Protein AF-A0A1K1YF75-F1 (afdb_monomer_lite)

Organism: Streptomyces atratus (NCBI:txid1893)

Foldseek 3Di:
DPPPPPPPVVVVPDPPPDDPDPVVVVVVLVVLLVDLPRDLVSLLVQQVPDPDRPQVSLLDPSRDVVNLLSLLLPPDLVSNVSSLVSLNDDPVSLVSSLVNDPDVVSSVVSVVSVVVSVVVCVVDVPPDPLLAEDDQPDPVRDQQDDPVSLVVVLVPDDADDPPDDAYHYNNLLVCVPPPVSLVSLCPRPGPNSNPDRDPVRNPPDPPPDPPPDDDDDDDDDDDDDDDDDDDDDDDDDDDDDDDDDDDDDDDDDDDDDDDDDDDDDDDDDDDDDDDPPDPPPPDPPPPDDDDDDDDDDDDDDDDDDDDDDDDDDDDDDDDD

Secondary structure (DSSP, 8-state):
-------HHHHHTS-TT----HHHHHHHHHHHHH-TT--HHHHHHTTTSSSS---GGGG-TT--HHHHHHHHH-S-HHHHHHHHHTT---HHHHHHHHHH---HHHHHHHHHHHHHHHHHHHS-TT-S---SBPPPSSSS-PPP-SHHHHHHHHHHSPP--TTSPP-B-HHHHHTTT-HHHHHHHHH-S-HHHHSPPPGGGTTT-TT-S------------------PPP--------------------------------PPPPPP--------------------PPP---PPP-------------PPPPPPPPP-

Radius of gyration: 35.24 Å; chains: 1; bounding box: 82×120×77 Å

Structure (mmCIF, N/CA/C/O backbone):
data_AF-A0A1K1YF75-F1
#
_entry.id   AF-A0A1K1YF75-F1
#
loop_
_atom_site.group_PDB
_atom_site.id
_atom_site.type_symbol
_atom_site.label_atom_id
_atom_site.label_alt_id
_atom_site.label_comp_id
_atom_site.label_asym_id
_atom_site.label_entity_id
_atom_site.label_seq_id
_atom_site.pdbx_PDB_ins_code
_atom_site.Cartn_x
_atom_site.Cartn_y
_atom_site.Cartn_z
_atom_site.occupancy
_atom_site.B_iso_or_equiv
_atom_site.auth_seq_id
_atom_site.auth_comp_id
_atom_site.auth_asym_id
_atom_site.auth_atom_id
_atom_site.pdbx_PDB_model_num
ATOM 1 N N . MET A 1 1 ? -7.574 -30.659 -8.882 1.00 39.50 1 MET A N 1
ATOM 2 C CA . MET A 1 1 ? -7.048 -30.464 -7.519 1.00 39.50 1 MET A CA 1
ATOM 3 C C . MET A 1 1 ? -8.246 -30.189 -6.646 1.00 39.50 1 MET A C 1
ATOM 5 O O . MET A 1 1 ? -8.833 -29.127 -6.768 1.00 39.50 1 MET A O 1
ATOM 9 N N . THR A 1 2 ? -8.694 -31.198 -5.911 1.00 52.34 2 THR A N 1
ATOM 10 C CA . THR A 1 2 ? -9.727 -31.050 -4.887 1.00 52.34 2 THR A CA 1
ATOM 11 C C . THR A 1 2 ? -9.121 -30.252 -3.743 1.00 52.34 2 THR A C 1
ATOM 13 O O . THR A 1 2 ? -7.995 -30.559 -3.345 1.00 52.34 2 THR A O 1
ATOM 16 N N . GLU A 1 3 ? -9.829 -29.219 -3.279 1.00 48.19 3 GLU A N 1
ATOM 17 C CA . GLU A 1 3 ? -9.563 -28.565 -1.998 1.00 48.19 3 GLU A CA 1
ATOM 18 C C . GLU A 1 3 ? -9.180 -29.643 -0.989 1.00 48.19 3 GLU A C 1
ATOM 20 O O . GLU A 1 3 ? -9.920 -30.605 -0.779 1.00 48.19 3 GLU A O 1
ATOM 25 N N . THR A 1 4 ? -7.973 -29.539 -0.437 1.00 57.03 4 THR A N 1
ATOM 26 C CA . THR A 1 4 ? -7.641 -30.231 0.799 1.00 57.03 4 THR A CA 1
ATOM 27 C C . THR A 1 4 ? -8.706 -29.819 1.790 1.00 57.03 4 THR A C 1
ATOM 29 O O . THR A 1 4 ? -8.714 -28.669 2.227 1.00 57.03 4 THR A O 1
ATOM 32 N N . ASP A 1 5 ? -9.610 -30.753 2.064 1.00 56.66 5 ASP A N 1
ATOM 33 C CA . ASP A 1 5 ? -10.503 -30.790 3.208 1.00 56.66 5 ASP A CA 1
ATOM 34 C C . ASP A 1 5 ? -9.591 -30.698 4.433 1.00 56.66 5 ASP A C 1
ATOM 36 O O . ASP A 1 5 ? -9.070 -31.690 4.945 1.00 56.66 5 ASP A O 1
ATOM 40 N N . ALA A 1 6 ? -9.187 -29.466 4.743 1.00 60.00 6 ALA A N 1
ATOM 41 C CA . ALA A 1 6 ? -8.322 -29.148 5.851 1.00 60.00 6 ALA A CA 1
ATOM 42 C C . ALA A 1 6 ? -9.166 -29.475 7.067 1.00 60.00 6 ALA A C 1
ATOM 44 O O . ALA A 1 6 ? -10.019 -28.679 7.449 1.00 60.00 6 ALA A O 1
ATOM 45 N N . ASP A 1 7 ? -8.965 -30.697 7.5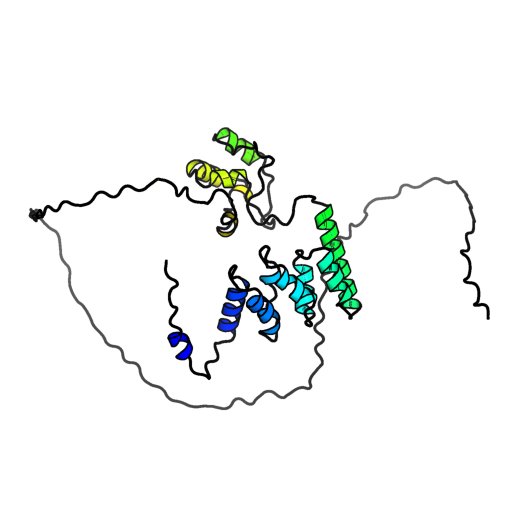54 1.00 69.06 7 ASP A N 1
ATOM 46 C CA . ASP A 1 7 ? -9.740 -31.380 8.573 1.00 69.06 7 ASP A CA 1
ATOM 47 C C . ASP A 1 7 ? -10.272 -30.380 9.602 1.00 69.06 7 ASP A C 1
ATOM 49 O O . ASP A 1 7 ? -9.543 -29.907 10.478 1.00 69.06 7 ASP A O 1
ATOM 53 N N . LEU A 1 8 ? -11.548 -30.004 9.461 1.00 69.12 8 LEU A N 1
ATOM 54 C CA . LEU A 1 8 ? -12.210 -29.081 10.383 1.00 69.12 8 LEU A CA 1
ATOM 55 C C . LEU A 1 8 ? -12.139 -29.627 11.823 1.00 69.12 8 LEU A C 1
ATOM 57 O O . LEU A 1 8 ? -12.167 -28.852 12.782 1.00 69.12 8 LEU A O 1
ATOM 61 N N . GLY A 1 9 ? -11.953 -30.946 11.977 1.00 76.00 9 GLY A N 1
ATOM 62 C CA . GLY A 1 9 ? -11.699 -31.616 13.248 1.00 76.00 9 GLY A CA 1
ATOM 63 C C . GLY A 1 9 ? -10.375 -31.225 13.911 1.00 76.00 9 GLY A C 1
ATOM 64 O O . GLY A 1 9 ? -10.310 -31.179 15.139 1.00 76.00 9 GLY A O 1
ATOM 65 N N . ALA A 1 10 ? -9.343 -30.855 13.147 1.00 75.31 10 ALA A N 1
ATOM 66 C CA . ALA A 1 10 ? -8.061 -30.420 13.706 1.00 75.31 10 ALA A CA 1
ATOM 67 C C . ALA A 1 10 ? -8.184 -29.094 14.475 1.00 75.31 10 ALA A C 1
ATOM 69 O O . ALA A 1 10 ? -7.510 -28.899 15.486 1.00 75.31 10 ALA A O 1
ATOM 70 N N . TRP A 1 11 ? -9.080 -28.202 14.040 1.00 74.81 11 TRP A N 1
ATOM 71 C CA . TRP A 1 11 ? -9.385 -26.965 14.764 1.00 74.81 11 TRP A CA 1
ATOM 72 C C . TRP A 1 11 ? -10.277 -27.213 15.980 1.00 74.81 11 TRP A C 1
ATOM 74 O O . TRP A 1 11 ? -10.074 -26.582 17.014 1.00 74.81 11 TRP A O 1
ATOM 84 N N . ALA A 1 12 ? -11.212 -28.163 15.885 1.00 82.00 12 ALA A N 1
ATOM 85 C CA . ALA A 1 12 ? -12.052 -28.574 17.011 1.00 82.00 12 ALA A CA 1
ATOM 86 C C . ALA A 1 12 ? -11.260 -29.279 18.131 1.00 82.00 12 ALA A C 1
ATOM 88 O O . ALA A 1 12 ? -11.709 -29.306 19.273 1.00 82.00 12 ALA A O 1
ATOM 89 N N . ALA A 1 13 ? -10.081 -29.830 17.822 1.00 84.88 13 ALA A N 1
ATOM 90 C CA . ALA A 1 13 ? -9.189 -30.454 18.798 1.00 84.88 13 ALA A CA 1
ATOM 91 C C . ALA A 1 13 ? -8.382 -29.446 19.638 1.00 84.88 13 ALA A C 1
ATOM 93 O O . ALA A 1 13 ? -7.714 -29.848 20.595 1.00 84.88 13 ALA A O 1
ATOM 94 N N . LEU A 1 14 ? -8.406 -28.151 19.295 1.00 82.75 14 LEU A N 1
ATOM 95 C CA . LEU A 1 14 ? -7.753 -27.137 20.114 1.00 82.75 14 LEU A CA 1
ATOM 96 C C . LEU A 1 14 ? -8.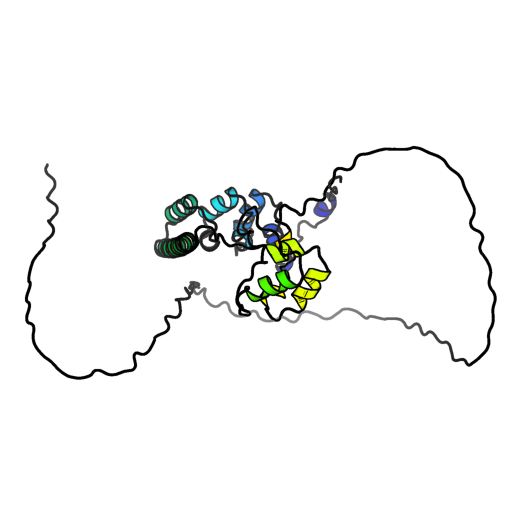541 -26.934 21.419 1.00 82.75 14 LEU A C 1
ATOM 98 O O . LEU A 1 14 ? -9.751 -26.718 21.366 1.00 82.75 14 LEU A O 1
ATOM 102 N N . PRO A 1 15 ? -7.871 -26.961 22.586 1.00 87.69 15 PRO A N 1
ATOM 103 C CA . PRO A 1 15 ? -8.508 -26.637 23.857 1.00 87.69 15 PRO A CA 1
ATOM 104 C C . PRO A 1 15 ? -9.170 -25.252 23.813 1.00 87.69 15 PRO A C 1
ATOM 106 O O . PRO A 1 15 ? -8.592 -24.312 23.264 1.00 87.69 15 PRO A O 1
ATOM 109 N N . GLU A 1 16 ? -10.349 -25.090 24.421 1.00 86.56 16 GLU A N 1
ATOM 110 C CA . GLU A 1 16 ? -11.052 -23.792 24.473 1.00 86.56 16 GLU A CA 1
ATOM 111 C C . GLU A 1 16 ? -10.218 -22.688 25.156 1.00 86.56 16 GLU A C 1
ATOM 113 O O . GLU A 1 16 ? -10.373 -21.495 24.875 1.00 86.56 16 GLU A O 1
ATOM 118 N N . ASP A 1 17 ? -9.297 -23.081 26.035 1.00 90.25 17 ASP A N 1
ATOM 119 C CA . ASP A 1 17 ? -8.365 -22.211 26.747 1.00 90.25 17 ASP A CA 1
ATOM 120 C C . ASP A 1 17 ? -7.032 -22.006 26.010 1.00 90.25 17 ASP A C 1
ATOM 122 O O . ASP A 1 17 ? -6.157 -21.294 26.513 1.00 90.25 17 ASP A O 1
ATOM 126 N N . PHE A 1 18 ? -6.868 -22.560 24.803 1.00 86.88 18 PHE A N 1
ATOM 127 C CA . PHE A 1 18 ? -5.654 -22.375 24.023 1.00 86.88 18 PHE A CA 1
ATOM 128 C C . PHE A 1 18 ? -5.439 -20.887 23.710 1.00 86.88 18 PHE A C 1
ATOM 130 O O . PHE A 1 18 ? -6.180 -20.235 22.965 1.00 86.88 18 PHE A O 1
ATOM 137 N N . ARG A 1 19 ? -4.379 -20.330 24.298 1.00 88.88 19 ARG A N 1
ATOM 138 C CA . ARG A 1 19 ? -3.897 -18.975 24.034 1.00 88.88 19 ARG A CA 1
ATOM 139 C C . ARG A 1 19 ? -2.560 -19.084 23.311 1.00 88.88 19 ARG A C 1
ATOM 141 O O . ARG A 1 19 ? -1.545 -19.316 23.969 1.00 88.88 19 ARG A O 1
ATOM 148 N N . PRO A 1 20 ? -2.528 -18.938 21.973 1.00 88.62 20 PRO A N 1
ATOM 149 C CA . PRO A 1 20 ? -1.261 -18.919 21.262 1.00 88.62 20 PRO A CA 1
ATOM 150 C C . PRO A 1 20 ? -0.380 -17.802 21.822 1.00 88.62 20 PRO A C 1
ATOM 152 O O . PRO A 1 20 ? -0.867 -16.728 22.188 1.00 88.62 20 PRO A O 1
ATOM 155 N N . ALA A 1 21 ? 0.929 -18.049 21.871 1.00 92.38 21 ALA A N 1
ATOM 156 C CA . ALA A 1 21 ? 1.889 -17.030 22.273 1.00 92.38 21 ALA A CA 1
ATOM 157 C C . ALA A 1 21 ? 1.685 -15.745 21.446 1.00 92.38 21 ALA A C 1
ATOM 159 O O . ALA A 1 21 ? 1.355 -15.804 20.254 1.00 92.38 21 ALA A O 1
ATOM 160 N N . GLU A 1 22 ? 1.891 -14.574 22.060 1.00 90.25 22 GLU A N 1
ATOM 161 C CA . GLU A 1 22 ? 1.666 -13.284 21.387 1.00 90.25 22 GLU A CA 1
ATOM 162 C C . GLU A 1 22 ? 2.463 -13.177 20.081 1.00 90.25 22 GLU A C 1
ATOM 164 O O . GLU A 1 22 ? 1.921 -12.744 19.067 1.00 90.25 22 GLU A O 1
ATOM 169 N N . CYS A 1 23 ? 3.706 -13.671 20.072 1.00 90.38 23 CYS A N 1
ATOM 170 C CA . CYS A 1 23 ? 4.563 -13.690 18.888 1.00 90.38 23 CYS A CA 1
ATOM 171 C C . CYS A 1 23 ? 3.993 -14.537 17.740 1.00 90.38 23 CYS A C 1
ATOM 173 O O . CYS A 1 23 ? 4.055 -14.115 16.586 1.00 90.38 23 CYS A O 1
ATOM 175 N N . LEU A 1 24 ? 3.415 -15.703 18.046 1.00 92.62 24 LEU A N 1
ATOM 176 C CA . LEU A 1 24 ? 2.799 -16.577 17.051 1.00 92.62 24 LEU A CA 1
ATOM 177 C C . LEU A 1 24 ? 1.541 -15.928 16.480 1.00 92.62 24 LEU A C 1
ATOM 179 O O . LEU A 1 24 ? 1.344 -15.926 15.269 1.00 92.62 24 LEU A O 1
ATOM 183 N N . THR A 1 25 ? 0.722 -15.327 17.342 1.00 90.75 25 THR A N 1
ATOM 184 C CA . THR A 1 25 ? -0.481 -14.620 16.897 1.00 90.75 25 THR A CA 1
ATOM 185 C C . THR A 1 25 ? -0.119 -13.433 16.003 1.00 90.75 25 THR A C 1
ATOM 187 O O . THR A 1 25 ? -0.733 -13.236 14.959 1.00 90.75 25 THR A O 1
ATOM 190 N N . ASP A 1 26 ? 0.907 -12.660 16.365 1.00 89.94 26 ASP A N 1
ATOM 191 C CA . ASP A 1 26 ? 1.369 -11.528 15.561 1.00 89.94 26 ASP A CA 1
ATOM 192 C C . ASP A 1 26 ? 1.937 -11.980 14.211 1.00 89.94 26 ASP A C 1
ATOM 194 O O . ASP A 1 26 ? 1.675 -11.342 13.190 1.00 89.94 26 ASP A O 1
ATOM 198 N N . ALA A 1 27 ? 2.690 -13.083 14.179 1.00 90.44 27 ALA A N 1
ATOM 199 C CA . ALA A 1 27 ? 3.175 -13.674 12.935 1.00 90.44 27 ALA A CA 1
ATOM 200 C C . ALA A 1 27 ? 2.014 -14.155 12.053 1.00 90.44 27 ALA A C 1
ATOM 202 O O . ALA A 1 27 ? 2.001 -13.878 10.854 1.00 90.44 27 ALA A O 1
ATOM 203 N N . TRP A 1 28 ? 1.016 -14.806 12.651 1.00 93.69 28 TRP A N 1
ATOM 204 C CA . TRP A 1 28 ? -0.160 -15.304 11.945 1.00 93.69 28 TRP A CA 1
ATOM 205 C C . TRP A 1 28 ? -1.001 -14.171 11.352 1.00 93.69 28 TRP A C 1
ATOM 207 O O . TRP A 1 28 ? -1.290 -14.182 10.158 1.00 93.69 28 TRP A O 1
ATOM 217 N N . LEU A 1 29 ? -1.313 -13.134 12.135 1.00 94.06 29 LEU A N 1
ATOM 218 C CA . LEU A 1 29 ? -2.073 -11.984 11.645 1.00 94.06 29 LEU A CA 1
ATOM 219 C C . LEU A 1 29 ? -1.302 -11.191 10.571 1.00 94.06 29 LEU A C 1
ATOM 221 O O . LEU A 1 29 ? -1.904 -10.681 9.626 1.00 94.06 29 LEU A O 1
ATOM 225 N N . ARG A 1 30 ? 0.035 -11.100 10.672 1.00 92.12 30 ARG A N 1
ATOM 226 C CA . ARG A 1 30 ? 0.871 -10.546 9.589 1.00 92.12 30 ARG A CA 1
ATOM 227 C C . ARG A 1 30 ? 0.797 -11.404 8.329 1.00 92.12 30 ARG A C 1
ATOM 229 O O . ARG A 1 30 ? 0.715 -10.844 7.240 1.00 92.12 30 ARG A O 1
ATOM 236 N N . GLY A 1 31 ? 0.808 -12.728 8.481 1.00 94.88 31 GLY A N 1
ATOM 237 C CA . GLY A 1 31 ? 0.608 -13.677 7.387 1.00 94.88 31 GLY A CA 1
ATOM 238 C C . GLY A 1 31 ? -0.742 -13.476 6.700 1.00 94.88 31 GLY A C 1
ATOM 239 O O . GLY A 1 31 ? -0.784 -13.348 5.480 1.00 94.88 31 GLY A O 1
ATOM 240 N N . LEU A 1 32 ? -1.823 -13.331 7.473 1.00 95.00 32 LEU A N 1
ATOM 241 C CA . LEU A 1 32 ? -3.150 -13.007 6.941 1.00 95.00 32 LEU A CA 1
ATOM 242 C C . LEU A 1 32 ? -3.167 -11.677 6.184 1.00 95.00 32 LEU A C 1
ATOM 244 O O . LEU A 1 32 ? -3.662 -11.622 5.064 1.00 95.00 32 LEU A O 1
ATOM 248 N N . GLY A 1 33 ? -2.579 -10.621 6.751 1.00 94.81 33 GLY A N 1
ATOM 249 C CA . GLY A 1 33 ? -2.473 -9.330 6.069 1.00 94.81 33 GLY A CA 1
ATOM 250 C C . GLY A 1 33 ? -1.632 -9.385 4.785 1.00 94.81 33 GLY A C 1
ATOM 251 O O . GLY A 1 33 ? -1.848 -8.587 3.874 1.00 94.81 33 GLY A O 1
ATOM 252 N N . ALA A 1 34 ? -0.685 -10.320 4.677 1.00 93.50 34 ALA A N 1
ATOM 253 C CA . ALA A 1 34 ? 0.128 -10.531 3.479 1.00 93.50 34 ALA A CA 1
ATOM 254 C C . ALA A 1 34 ? -0.533 -11.452 2.436 1.00 93.50 34 ALA A C 1
ATOM 256 O O . ALA A 1 34 ? -0.111 -11.445 1.280 1.00 93.50 34 ALA A O 1
ATOM 257 N N . ASN A 1 35 ? -1.559 -12.218 2.816 1.00 94.75 35 ASN A N 1
ATOM 258 C CA . ASN A 1 35 ? -2.247 -13.140 1.920 1.00 94.75 35 ASN A CA 1
ATOM 259 C C . ASN A 1 35 ? -3.070 -12.371 0.868 1.00 94.75 35 ASN A C 1
ATOM 261 O O . ASN A 1 35 ? -3.914 -11.534 1.206 1.00 94.75 35 ASN A O 1
ATOM 265 N N . ARG A 1 36 ? -2.811 -12.652 -0.415 1.00 94.81 36 ARG A N 1
ATOM 266 C CA . ARG A 1 36 ? -3.511 -12.032 -1.548 1.00 94.81 36 ARG A CA 1
ATOM 267 C C . ARG A 1 36 ? -4.942 -12.510 -1.714 1.00 94.81 36 ARG A C 1
ATOM 269 O O . ARG A 1 36 ? -5.793 -11.714 -2.092 1.00 94.81 36 ARG A O 1
ATOM 276 N N . ASP A 1 37 ? -5.194 -13.746 -1.314 1.00 93.88 37 ASP A N 1
ATOM 277 C CA . ASP A 1 37 ? -6.492 -14.402 -1.432 1.00 93.88 37 ASP A CA 1
ATOM 278 C C . ASP A 1 37 ? -7.352 -14.217 -0.170 1.00 93.88 37 ASP A C 1
ATOM 280 O O . ASP A 1 37 ? -8.415 -14.818 -0.037 1.00 93.88 37 ASP A O 1
ATOM 284 N N . ALA A 1 38 ? -6.898 -13.402 0.792 1.00 94.81 38 ALA A N 1
ATOM 285 C CA . ALA A 1 38 ? -7.671 -13.109 1.991 1.00 94.81 38 ALA A CA 1
ATOM 286 C C . ALA A 1 38 ? -8.956 -12.332 1.633 1.00 94.81 38 ALA A C 1
ATOM 288 O O . ALA A 1 38 ? -8.862 -11.279 0.992 1.00 94.81 38 ALA A O 1
ATOM 289 N N . PRO A 1 39 ? -10.139 -12.785 2.094 1.00 96.75 39 PRO A N 1
ATOM 290 C CA . PRO A 1 39 ? -11.383 -12.044 1.915 1.00 96.75 39 PRO A CA 1
ATOM 291 C C . PRO A 1 39 ? -11.303 -10.636 2.513 1.00 96.75 39 PRO A C 1
ATOM 293 O O . PRO A 1 39 ? -10.639 -10.409 3.533 1.00 96.75 39 PRO A O 1
ATOM 296 N N . ALA A 1 40 ? -12.009 -9.684 1.904 1.00 97.06 40 ALA A N 1
ATOM 297 C CA . ALA A 1 40 ? -11.977 -8.285 2.321 1.00 97.06 40 ALA A CA 1
ATOM 298 C C . ALA A 1 40 ? -12.438 -8.109 3.777 1.00 97.06 40 ALA A C 1
ATOM 300 O O . ALA A 1 40 ? -11.850 -7.328 4.519 1.00 97.06 40 ALA A O 1
ATOM 301 N N . GLU A 1 41 ? -13.433 -8.878 4.212 1.00 97.06 41 GLU A N 1
ATOM 302 C CA . GLU A 1 41 ? -14.007 -8.849 5.559 1.00 97.06 41 GLU A CA 1
ATOM 303 C C . GLU A 1 41 ? -12.980 -9.280 6.612 1.00 97.06 41 GLU A C 1
ATOM 305 O O . GLU A 1 41 ? -12.899 -8.689 7.694 1.00 97.06 41 GLU A O 1
ATOM 310 N N . VAL A 1 42 ? -12.144 -10.270 6.277 1.00 96.38 42 VAL A N 1
ATOM 311 C CA . VAL A 1 42 ? -11.036 -10.713 7.133 1.00 96.38 42 VAL A CA 1
ATOM 312 C C . VAL A 1 42 ? -10.010 -9.592 7.258 1.00 96.38 42 VAL A C 1
ATOM 314 O O . VAL A 1 42 ? -9.613 -9.257 8.371 1.00 96.38 42 VAL A O 1
ATOM 317 N N . LEU A 1 43 ? -9.625 -8.963 6.142 1.00 96.88 43 LEU A N 1
ATOM 318 C CA . LEU A 1 43 ? -8.677 -7.844 6.142 1.00 96.88 43 LEU A CA 1
ATOM 319 C C . LEU A 1 43 ? -9.209 -6.628 6.913 1.00 96.88 43 LEU A C 1
ATOM 321 O O . LEU A 1 43 ? -8.453 -6.002 7.650 1.00 96.88 43 LEU A O 1
ATOM 325 N N . ILE A 1 44 ? -10.501 -6.317 6.797 1.00 97.38 44 ILE A N 1
ATOM 326 C CA . ILE A 1 44 ? -11.149 -5.242 7.563 1.00 97.38 44 ILE A CA 1
ATOM 327 C C . ILE A 1 44 ? -11.123 -5.567 9.060 1.00 97.38 44 ILE A C 1
ATOM 329 O O . ILE A 1 44 ? -10.760 -4.714 9.867 1.00 97.38 44 ILE A O 1
ATOM 333 N N . SER A 1 45 ? -11.408 -6.816 9.434 1.00 95.94 45 SER A N 1
ATOM 334 C CA . SER A 1 45 ? -11.369 -7.260 10.835 1.00 95.94 45 SER A CA 1
ATOM 335 C C . SER A 1 45 ? -9.968 -7.147 11.460 1.00 95.94 45 SER A C 1
ATOM 337 O O . SER A 1 45 ? -9.838 -6.990 12.676 1.00 95.94 45 SER A O 1
ATOM 339 N N . LEU A 1 46 ? -8.896 -7.161 10.653 1.00 96.19 46 LEU A N 1
ATOM 340 C CA . LEU A 1 46 ? -7.526 -6.943 11.143 1.00 96.19 46 LEU A CA 1
ATOM 341 C C . LEU A 1 46 ? -7.285 -5.522 11.679 1.00 96.19 46 LEU A C 1
ATOM 343 O O . LEU A 1 46 ? -6.329 -5.327 12.439 1.00 96.19 46 LEU A O 1
ATOM 347 N N . PHE A 1 47 ? -8.126 -4.541 11.331 1.00 96.62 47 PHE A N 1
ATOM 348 C CA . PHE A 1 47 ? -8.043 -3.198 11.913 1.00 96.62 47 PHE A CA 1
ATOM 349 C C . PHE A 1 47 ? -8.354 -3.197 13.413 1.00 96.62 47 PHE A C 1
ATOM 351 O O . PHE A 1 47 ? -7.767 -2.399 14.145 1.00 96.62 47 PHE A O 1
ATOM 358 N N . ASP A 1 48 ? -9.183 -4.136 13.872 1.00 95.31 48 ASP A N 1
ATOM 359 C CA . ASP A 1 48 ? -9.662 -4.218 15.256 1.00 95.31 48 ASP A CA 1
ATOM 360 C C . ASP A 1 48 ? -9.070 -5.395 16.045 1.00 95.31 48 ASP A C 1
ATOM 362 O O . ASP A 1 48 ? -9.221 -5.474 17.264 1.00 95.31 48 ASP A O 1
ATOM 366 N N . ALA A 1 49 ? -8.345 -6.305 15.385 1.00 90.00 49 ALA A N 1
ATOM 367 C CA . ALA A 1 49 ? -7.877 -7.562 15.976 1.00 90.00 49 ALA A CA 1
ATOM 368 C C . ALA A 1 49 ? -6.958 -7.404 17.208 1.00 90.00 49 ALA A C 1
ATOM 370 O O . ALA A 1 49 ? -6.706 -8.381 17.919 1.00 90.00 49 ALA A O 1
ATOM 371 N N . ARG A 1 50 ? -6.412 -6.207 17.474 1.00 83.62 50 ARG A N 1
ATOM 372 C CA . ARG A 1 50 ? -5.429 -5.956 18.539 1.00 83.62 50 ARG A CA 1
ATOM 373 C C . ARG A 1 50 ? -5.513 -4.538 19.099 1.00 83.62 50 ARG A C 1
ATOM 375 O O . ARG A 1 50 ? -5.949 -3.604 18.441 1.00 83.62 50 ARG A O 1
ATOM 382 N N . LYS A 1 51 ? -4.897 -4.349 20.276 1.00 83.31 51 LYS A N 1
ATOM 383 C CA . LYS A 1 51 ? -4.581 -3.015 20.833 1.00 83.31 51 LYS A CA 1
ATOM 384 C C . LYS A 1 51 ? -3.714 -2.163 19.893 1.00 83.31 51 LYS A C 1
ATOM 386 O O . LYS A 1 51 ? -3.721 -0.941 19.993 1.00 83.31 51 LYS A O 1
ATOM 391 N N . LYS A 1 52 ? -2.930 -2.807 19.020 1.00 84.81 52 LYS A N 1
ATOM 392 C CA . LYS A 1 52 ? -2.135 -2.162 17.970 1.00 84.81 52 LYS A CA 1
ATOM 393 C C . LYS A 1 52 ? -2.620 -2.684 16.617 1.00 84.81 52 LYS A C 1
ATOM 395 O O . LYS A 1 52 ? -2.356 -3.850 16.327 1.00 84.81 52 LYS A O 1
ATOM 400 N N . PRO A 1 53 ? -3.319 -1.868 15.816 1.00 82.50 53 PRO A N 1
ATOM 401 C CA . PRO A 1 53 ? -3.879 -2.325 14.553 1.00 82.50 53 PRO A CA 1
ATOM 402 C C . PRO A 1 53 ? -2.756 -2.734 13.593 1.00 82.50 53 PRO A C 1
ATOM 404 O O . PRO A 1 53 ? -1.715 -2.072 13.513 1.00 82.50 53 PRO A O 1
ATOM 407 N N . LEU A 1 54 ? -2.952 -3.832 12.864 1.00 86.62 54 LEU A N 1
ATOM 408 C CA . LEU A 1 54 ? -1.998 -4.291 11.857 1.00 86.62 54 LEU A CA 1
ATOM 409 C C . LEU A 1 54 ? -2.273 -3.562 10.553 1.00 86.62 54 LEU A C 1
ATOM 411 O O . LEU A 1 54 ? -3.173 -3.898 9.808 1.00 86.62 54 LEU A O 1
ATOM 415 N N . VAL A 1 55 ? -1.485 -2.531 10.297 1.00 91.38 55 VAL A N 1
ATOM 416 C CA . VAL A 1 55 ? -1.758 -1.528 9.258 1.00 91.38 55 VAL A CA 1
ATOM 417 C C . VAL A 1 55 ? -0.752 -1.563 8.113 1.00 91.38 55 VAL A C 1
ATOM 419 O O . VAL A 1 55 ? -0.981 -0.967 7.068 1.00 91.38 55 VAL A O 1
ATOM 422 N N . CYS A 1 56 ? 0.348 -2.307 8.263 1.00 89.69 56 CYS A N 1
ATOM 423 C CA . CYS A 1 56 ? 1.394 -2.396 7.242 1.00 89.69 56 CYS A CA 1
ATOM 424 C C . CYS A 1 56 ? 0.901 -3.012 5.924 1.00 89.69 56 CYS A C 1
ATOM 426 O O . CYS A 1 56 ? 1.489 -2.750 4.877 1.00 89.69 56 CYS A O 1
ATOM 428 N N . PHE A 1 57 ? -0.169 -3.814 5.956 1.00 94.88 57 PHE A N 1
ATOM 429 C CA . PHE A 1 57 ? -0.737 -4.399 4.744 1.00 94.88 57 PHE A CA 1
ATOM 430 C C . PHE A 1 57 ? -1.477 -3.371 3.875 1.00 94.88 57 PHE A C 1
ATOM 432 O O . PHE A 1 57 ? -1.653 -3.617 2.688 1.00 94.88 57 PHE A O 1
ATOM 439 N N . LEU A 1 58 ? -1.847 -2.198 4.411 1.00 95.94 58 LEU A N 1
ATOM 440 C CA . LEU A 1 58 ? -2.465 -1.117 3.628 1.00 95.94 58 LEU A CA 1
ATOM 441 C C . LEU A 1 58 ? -1.531 -0.566 2.541 1.00 95.94 58 LEU A C 1
ATOM 443 O O . LEU A 1 58 ? -1.996 0.034 1.578 1.00 95.94 58 LEU A O 1
ATOM 447 N N . CYS A 1 59 ? -0.224 -0.811 2.656 1.00 92.56 59 CYS A N 1
ATOM 448 C CA . CYS A 1 59 ? 0.767 -0.474 1.635 1.00 92.56 59 CYS A CA 1
ATOM 449 C C . CYS A 1 59 ? 0.775 -1.449 0.441 1.00 92.56 59 CYS A C 1
ATOM 451 O O . CYS A 1 59 ? 1.637 -1.327 -0.430 1.00 92.56 59 CYS A O 1
ATOM 453 N N . ARG A 1 60 ? -0.120 -2.446 0.418 1.00 93.31 60 ARG A N 1
ATOM 454 C CA . ARG A 1 60 ? -0.289 -3.375 -0.702 1.00 93.31 60 ARG A CA 1
ATOM 455 C C . ARG A 1 60 ? -0.992 -2.711 -1.884 1.00 93.31 60 ARG A C 1
ATOM 457 O O . ARG A 1 60 ? -1.930 -1.921 -1.737 1.00 93.31 60 ARG A O 1
ATOM 464 N N . ASP A 1 61 ? -0.557 -3.100 -3.073 1.00 89.00 61 ASP A N 1
ATOM 465 C CA . ASP A 1 61 ? -1.062 -2.550 -4.332 1.00 89.00 61 ASP A CA 1
ATOM 466 C C . ASP A 1 61 ? -2.362 -3.233 -4.759 1.00 89.00 61 ASP A C 1
ATOM 468 O O . ASP A 1 61 ? -3.270 -2.580 -5.270 1.00 89.00 61 ASP A O 1
ATOM 472 N N . ASP A 1 62 ? -2.474 -4.520 -4.442 1.00 92.56 62 ASP A N 1
ATOM 473 C CA . ASP A 1 62 ? -3.563 -5.438 -4.770 1.00 92.56 62 ASP A CA 1
ATOM 474 C C . ASP A 1 62 ? -4.695 -5.450 -3.729 1.00 92.56 62 ASP A C 1
ATOM 476 O O . ASP A 1 62 ? -5.490 -6.383 -3.681 1.00 92.56 62 ASP A O 1
ATOM 480 N N . LEU A 1 63 ? -4.761 -4.440 -2.860 1.00 95.56 63 LEU A N 1
ATOM 481 C CA . LEU A 1 63 ? -5.799 -4.376 -1.837 1.00 95.56 63 LEU A CA 1
ATOM 482 C C . LEU A 1 63 ? -7.167 -4.053 -2.471 1.00 95.56 63 LEU A C 1
ATOM 484 O O . LEU A 1 63 ? -7.243 -3.067 -3.211 1.00 95.56 63 LEU A O 1
ATOM 488 N N . PRO A 1 64 ? -8.245 -4.796 -2.151 1.00 95.88 64 PRO A N 1
ATOM 489 C CA . PRO A 1 64 ? -9.587 -4.453 -2.613 1.00 95.88 64 PRO A CA 1
ATOM 490 C C . PRO A 1 64 ? -10.003 -3.052 -2.148 1.00 95.88 64 PRO A C 1
ATOM 492 O O . PRO A 1 64 ? -9.737 -2.666 -1.005 1.00 95.88 64 PRO A O 1
ATOM 495 N N . ASP A 1 65 ? -10.706 -2.302 -2.999 1.00 94.88 65 ASP A N 1
ATOM 496 C CA . ASP A 1 65 ? -11.097 -0.917 -2.693 1.00 94.88 65 ASP A CA 1
ATOM 497 C C . ASP A 1 65 ? -11.974 -0.812 -1.440 1.00 94.88 65 ASP A C 1
ATOM 499 O O . ASP A 1 65 ? -11.799 0.115 -0.651 1.00 94.88 65 ASP A O 1
ATOM 503 N N . GLY A 1 66 ? -12.829 -1.811 -1.185 1.00 97.06 66 GLY A N 1
ATOM 504 C CA . GLY A 1 66 ? -13.640 -1.884 0.035 1.00 97.06 66 GLY A CA 1
ATOM 505 C C . GLY A 1 66 ? -12.809 -1.871 1.325 1.00 97.06 66 GLY A C 1
ATOM 506 O O . GLY A 1 66 ? -13.215 -1.267 2.315 1.00 97.06 66 GLY A O 1
ATOM 507 N N . VAL A 1 67 ? -11.603 -2.451 1.309 1.00 97.94 67 VAL A N 1
ATOM 508 C CA . VAL A 1 67 ? -10.697 -2.453 2.469 1.00 97.94 67 VAL A CA 1
ATOM 509 C C . VAL A 1 67 ? -10.076 -1.068 2.682 1.00 97.94 67 VAL A C 1
ATOM 511 O O . VAL A 1 67 ? -9.958 -0.611 3.820 1.00 97.94 67 VAL A O 1
ATOM 514 N N . ARG A 1 68 ? -9.711 -0.364 1.599 1.00 97.31 68 ARG A N 1
ATOM 515 C CA . ARG A 1 68 ? -9.201 1.019 1.674 1.00 97.31 68 ARG A CA 1
ATOM 516 C C . ARG A 1 68 ? -10.287 1.983 2.144 1.00 97.31 68 ARG A C 1
ATOM 518 O O . ARG A 1 68 ? -10.023 2.833 2.991 1.00 97.31 68 ARG A O 1
ATOM 525 N N . ASP A 1 69 ? -11.504 1.812 1.645 1.00 97.94 69 ASP A N 1
ATOM 526 C CA . ASP A 1 69 ? -12.671 2.589 2.055 1.00 97.94 69 ASP A CA 1
ATOM 527 C C . ASP A 1 69 ? -12.981 2.397 3.541 1.00 97.94 69 ASP A C 1
ATOM 529 O O . ASP A 1 69 ? -13.160 3.381 4.262 1.00 97.94 69 ASP A O 1
ATOM 533 N N . ALA A 1 70 ? -12.954 1.151 4.021 1.00 98.12 70 ALA A N 1
ATOM 534 C CA . ALA A 1 70 ? -13.097 0.846 5.439 1.00 98.12 70 ALA A CA 1
ATOM 535 C C . ALA A 1 70 ? -11.988 1.503 6.280 1.00 98.12 70 ALA A C 1
ATOM 537 O O . ALA A 1 70 ? -12.278 2.099 7.316 1.00 98.12 70 ALA A O 1
ATOM 538 N N . ALA A 1 71 ? -10.731 1.472 5.818 1.00 98.00 71 ALA A N 1
ATOM 539 C CA . ALA A 1 71 ? -9.612 2.116 6.509 1.00 98.00 71 ALA A CA 1
ATOM 540 C C . ALA A 1 71 ? -9.766 3.647 6.599 1.00 98.00 71 ALA A C 1
ATOM 542 O O . ALA A 1 71 ? -9.415 4.247 7.616 1.00 98.00 71 ALA A O 1
ATOM 543 N N . VAL A 1 72 ? -10.316 4.278 5.555 1.00 98.31 72 VAL A N 1
ATOM 544 C CA . VAL A 1 72 ? -10.565 5.727 5.477 1.00 98.31 72 VAL A CA 1
ATOM 545 C C . VAL A 1 72 ? -11.587 6.194 6.517 1.00 98.31 72 VAL A C 1
ATOM 547 O O . VAL A 1 72 ? -11.387 7.240 7.139 1.00 98.31 72 VAL A O 1
ATOM 550 N N . VAL A 1 73 ? -12.655 5.422 6.735 1.00 97.62 73 VAL A N 1
ATOM 551 C CA . VAL A 1 73 ? -13.716 5.753 7.709 1.00 97.62 73 VAL A CA 1
ATOM 552 C C . VAL A 1 73 ? -13.488 5.138 9.092 1.00 97.62 73 VAL A C 1
ATOM 554 O O . VAL A 1 73 ? -14.274 5.367 10.010 1.00 97.62 73 VAL A O 1
ATOM 557 N N . HIS A 1 74 ? -12.410 4.371 9.268 1.00 97.56 74 HIS A N 1
ATOM 558 C CA . HIS A 1 74 ? -12.124 3.663 10.508 1.00 97.56 74 HIS A CA 1
ATOM 559 C C . HIS A 1 74 ? -11.972 4.627 11.690 1.00 97.56 74 HIS A C 1
ATOM 561 O O . HIS A 1 74 ? -11.349 5.677 11.556 1.00 97.56 74 HIS A O 1
ATOM 567 N N . HIS A 1 75 ? -12.474 4.273 12.875 1.00 95.81 75 HIS A N 1
ATOM 568 C CA . HIS A 1 75 ? -12.446 5.148 14.056 1.00 95.81 75 HIS A CA 1
ATOM 569 C C . HIS A 1 75 ? -11.017 5.383 14.594 1.00 95.81 75 HIS A C 1
ATOM 571 O O . HIS A 1 75 ? -10.693 6.484 15.054 1.00 95.81 75 HIS A O 1
ATOM 577 N N . SER A 1 76 ? -10.135 4.383 14.480 1.00 96.12 76 SER A N 1
ATOM 578 C CA . SER A 1 76 ? -8.728 4.480 14.892 1.00 96.12 76 SER A CA 1
ATOM 579 C C . SER A 1 76 ? -7.925 5.454 14.024 1.00 96.12 76 SER A C 1
ATOM 581 O O . SER A 1 76 ? -7.755 5.259 12.818 1.00 96.12 76 SER A O 1
ATOM 583 N N . ARG A 1 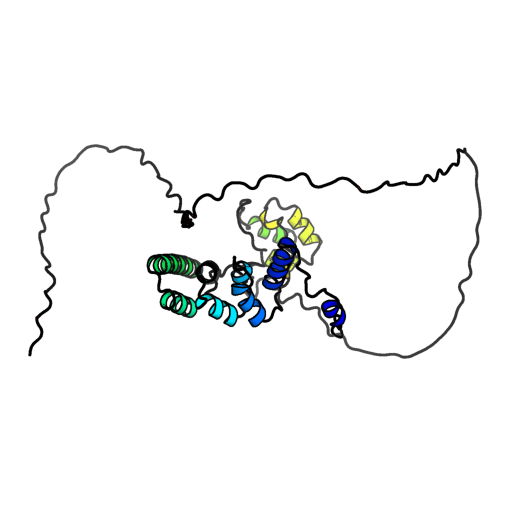77 ? -7.333 6.465 14.673 1.00 96.19 77 ARG A N 1
ATOM 584 C CA . ARG A 1 77 ? -6.417 7.436 14.052 1.00 96.19 77 ARG A CA 1
ATOM 585 C C . ARG A 1 77 ? -5.219 6.766 13.369 1.00 96.19 77 ARG A C 1
ATOM 587 O O . ARG A 1 77 ? -4.772 7.253 12.337 1.00 96.19 77 ARG A O 1
ATOM 594 N N . ILE A 1 78 ? -4.712 5.664 13.928 1.00 96.00 78 ILE A N 1
ATOM 595 C CA . ILE A 1 78 ? -3.548 4.943 13.387 1.00 96.00 78 ILE A CA 1
ATOM 596 C C . ILE A 1 78 ? -3.891 4.318 12.032 1.00 96.00 78 ILE A C 1
ATOM 598 O O . ILE A 1 78 ? -3.116 4.446 11.089 1.00 96.00 78 ILE A O 1
ATOM 602 N N . VAL A 1 79 ? -5.068 3.694 11.919 1.00 97.25 79 VAL A N 1
ATOM 603 C CA . VAL A 1 79 ? -5.539 3.082 10.667 1.00 97.25 79 VAL A CA 1
ATOM 604 C C . VAL A 1 79 ? -5.710 4.150 9.587 1.00 97.25 79 VAL A C 1
ATOM 606 O O . VAL A 1 79 ? -5.154 4.008 8.501 1.00 97.25 79 VAL A O 1
ATOM 609 N N . ARG A 1 80 ? -6.370 5.269 9.916 1.00 97.75 80 ARG A N 1
ATOM 610 C CA . ARG A 1 80 ? -6.541 6.406 8.996 1.00 97.75 80 ARG A CA 1
ATOM 611 C C . ARG A 1 80 ? -5.211 7.018 8.547 1.00 97.75 80 ARG A C 1
ATOM 613 O O . ARG A 1 80 ? -5.033 7.298 7.365 1.00 97.75 80 ARG A O 1
ATOM 620 N N . GLY A 1 81 ? -4.268 7.202 9.474 1.00 96.94 81 GLY A N 1
ATOM 621 C CA . GLY A 1 81 ? -2.935 7.727 9.164 1.00 96.94 81 GLY A CA 1
ATOM 622 C C . GLY A 1 81 ? -2.168 6.813 8.211 1.00 96.94 81 GLY A C 1
ATOM 623 O O . GLY A 1 81 ? -1.622 7.271 7.215 1.00 96.94 81 GLY A O 1
ATOM 624 N N . MET A 1 82 ? -2.218 5.504 8.448 1.00 96.75 82 MET A N 1
ATOM 625 C CA . MET A 1 82 ? -1.558 4.523 7.587 1.00 96.75 82 MET A CA 1
ATOM 626 C C . MET A 1 82 ? -2.231 4.360 6.225 1.00 96.75 82 MET A C 1
ATOM 628 O O . MET A 1 82 ? -1.541 4.153 5.228 1.00 96.75 82 MET A O 1
ATOM 632 N N . ALA A 1 83 ? -3.557 4.501 6.151 1.00 97.19 83 ALA A N 1
ATOM 633 C CA . ALA A 1 83 ? -4.267 4.564 4.879 1.00 97.19 83 ALA A CA 1
ATOM 634 C C . ALA A 1 83 ? -3.775 5.754 4.037 1.00 97.19 83 ALA A C 1
ATOM 636 O O . ALA A 1 83 ? -3.471 5.578 2.859 1.00 97.19 83 ALA A O 1
ATOM 637 N N . ALA A 1 84 ? -3.610 6.932 4.646 1.00 97.38 84 ALA A N 1
ATOM 638 C CA . ALA A 1 84 ? -3.022 8.106 3.999 1.00 97.38 84 ALA A CA 1
ATOM 639 C C . ALA A 1 84 ? -1.561 7.885 3.564 1.00 97.38 84 ALA A C 1
ATOM 641 O O . ALA A 1 84 ? -1.203 8.154 2.415 1.00 97.38 84 ALA A O 1
ATOM 642 N N . GLU A 1 85 ? -0.724 7.351 4.455 1.00 95.38 85 GLU A N 1
ATOM 643 C CA . GLU A 1 85 ? 0.697 7.093 4.182 1.00 95.38 85 GLU A CA 1
ATOM 644 C C . GLU A 1 85 ? 0.927 6.020 3.109 1.00 95.38 85 GLU A C 1
ATOM 646 O O . GLU A 1 85 ? 1.970 6.032 2.453 1.00 95.38 85 GLU A O 1
ATOM 651 N N . SER A 1 86 ? -0.047 5.133 2.870 1.00 94.62 86 SER A N 1
ATOM 652 C CA . SER A 1 86 ? 0.038 4.122 1.809 1.00 94.62 86 SER A CA 1
ATOM 653 C C . SER A 1 86 ? 0.299 4.731 0.424 1.00 94.62 86 SER A C 1
ATOM 655 O O . SER A 1 86 ? 0.868 4.068 -0.443 1.00 94.62 86 SER A O 1
ATOM 657 N N . GLY A 1 87 ? -0.124 5.983 0.196 1.00 92.00 87 GLY A N 1
ATOM 658 C CA . GLY A 1 87 ? -0.041 6.648 -1.107 1.00 92.00 87 GLY A CA 1
ATOM 659 C C . GLY A 1 87 ? -0.939 6.020 -2.176 1.00 92.00 87 GLY A C 1
ATOM 660 O O . GLY A 1 87 ? -0.756 6.280 -3.364 1.00 92.00 87 GLY A O 1
ATOM 661 N N . ARG A 1 88 ? -1.891 5.167 -1.773 1.00 92.19 88 ARG A N 1
ATOM 662 C CA . ARG A 1 88 ? -2.791 4.432 -2.676 1.00 92.19 88 ARG A CA 1
ATOM 663 C C . ARG A 1 88 ? -4.236 4.926 -2.647 1.00 92.19 88 ARG A C 1
ATOM 665 O O . ARG A 1 88 ? -5.082 4.333 -3.306 1.00 92.19 88 ARG A O 1
ATOM 672 N N . LEU A 1 89 ? -4.527 5.992 -1.903 1.00 96.12 89 LEU A N 1
ATOM 673 C CA . LEU A 1 89 ? -5.868 6.566 -1.868 1.00 96.12 89 LEU A CA 1
ATOM 674 C C . LEU A 1 89 ? -6.163 7.343 -3.154 1.00 96.12 89 LEU A C 1
ATOM 676 O O . LEU A 1 89 ? -5.379 8.188 -3.594 1.00 96.12 89 LEU A O 1
ATOM 680 N N . SER A 1 90 ? -7.331 7.078 -3.729 1.00 94.81 90 SER A N 1
ATOM 681 C CA . SER A 1 90 ? -7.913 7.893 -4.793 1.00 94.81 90 SER A CA 1
ATOM 682 C C . SER A 1 90 ? -8.271 9.302 -4.287 1.00 94.81 90 SER A C 1
ATOM 684 O O . SER A 1 90 ? -8.448 9.503 -3.081 1.00 94.81 90 SER A O 1
ATOM 686 N N . PRO A 1 91 ? -8.453 10.293 -5.183 1.00 95.75 91 PRO A N 1
ATOM 687 C CA . PRO A 1 91 ? -8.903 11.630 -4.785 1.00 95.75 91 PRO A CA 1
ATOM 688 C C . PRO A 1 91 ? -10.238 11.634 -4.018 1.00 95.75 91 PRO A C 1
ATOM 690 O O . PRO A 1 91 ? -10.442 12.458 -3.132 1.00 95.75 91 PRO A O 1
ATOM 693 N N . GLU A 1 92 ? -11.155 10.712 -4.331 1.00 96.88 92 GLU A N 1
ATOM 694 C CA . GLU A 1 92 ? -12.424 10.567 -3.601 1.00 96.88 92 GLU A CA 1
ATOM 695 C C . GLU A 1 92 ? -12.206 10.022 -2.182 1.00 96.88 92 GLU A C 1
ATOM 697 O O . GLU A 1 92 ? -12.796 10.509 -1.219 1.00 96.88 92 GLU A O 1
ATOM 702 N N . GLN A 1 93 ? -11.327 9.029 -2.030 1.00 97.69 93 GLN A N 1
ATOM 703 C CA . GLN A 1 93 ? -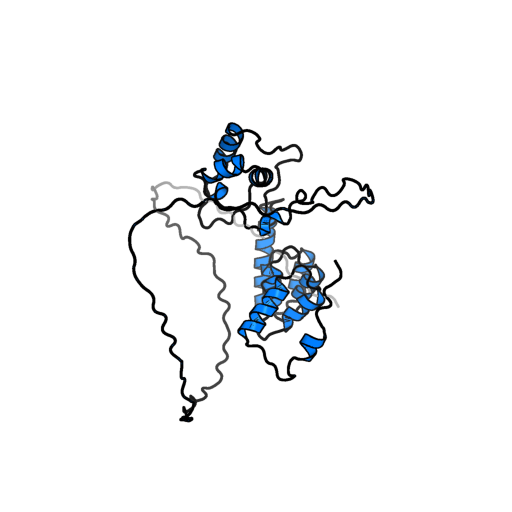10.959 8.490 -0.719 1.00 97.69 93 GLN A CA 1
ATOM 704 C C . GLN A 1 93 ? -10.262 9.540 0.153 1.00 97.69 93 GLN A C 1
ATOM 706 O O . GLN A 1 93 ? -10.579 9.638 1.336 1.00 97.69 93 GLN A O 1
ATOM 711 N N . TRP A 1 94 ? -9.383 10.369 -0.421 1.00 98.12 94 TRP A N 1
ATOM 712 C CA . TRP A 1 94 ? -8.778 11.506 0.282 1.00 98.12 94 TRP A CA 1
ATOM 713 C C . TRP A 1 94 ? -9.823 12.504 0.783 1.00 98.12 94 TRP A C 1
ATOM 715 O O . TRP A 1 94 ? -9.816 12.862 1.963 1.00 98.12 94 TRP A O 1
ATOM 725 N N . ARG A 1 95 ? -10.781 12.886 -0.072 1.00 97.81 95 ARG A N 1
ATOM 726 C CA . ARG A 1 95 ? -11.887 13.774 0.320 1.00 97.81 95 ARG A CA 1
ATOM 727 C C . ARG A 1 95 ? -12.707 13.190 1.471 1.00 97.81 95 ARG A C 1
ATOM 729 O O . ARG A 1 95 ? -12.947 13.890 2.456 1.00 97.81 95 ARG A O 1
ATOM 736 N N . ARG A 1 96 ? -13.069 11.903 1.401 1.00 97.88 96 ARG A N 1
ATOM 737 C CA . ARG A 1 96 ? -13.776 11.202 2.490 1.00 97.88 96 ARG A CA 1
ATOM 738 C C . ARG A 1 96 ? -12.952 11.141 3.780 1.00 97.88 96 ARG A C 1
ATOM 740 O O . ARG A 1 96 ? -13.493 11.405 4.850 1.00 97.88 96 ARG A O 1
ATOM 747 N N . LEU A 1 97 ? -11.651 10.864 3.690 1.00 98.12 97 LEU A N 1
ATOM 748 C CA . LEU A 1 97 ? -10.740 10.801 4.837 1.00 98.12 97 LEU A CA 1
ATOM 749 C C . LEU A 1 97 ? -10.640 12.143 5.576 1.00 98.12 97 LEU A C 1
ATOM 751 O O . LEU A 1 97 ? -10.720 12.196 6.809 1.00 98.12 97 LEU A O 1
ATOM 755 N N . LEU A 1 98 ? -10.489 13.234 4.827 1.00 98.19 98 LEU A N 1
ATOM 756 C CA . LEU A 1 98 ? -10.415 14.580 5.389 1.00 98.19 98 LEU A CA 1
ATOM 757 C C . LEU A 1 98 ? -11.745 15.014 6.012 1.00 98.19 98 LEU A C 1
ATOM 759 O O . LEU A 1 98 ? -11.740 15.597 7.101 1.00 98.19 98 LEU A O 1
ATOM 763 N N . ALA A 1 99 ? -12.868 14.684 5.366 1.00 97.19 99 ALA A N 1
ATOM 764 C CA . ALA A 1 99 ? -14.208 14.966 5.875 1.00 97.19 99 ALA A CA 1
ATOM 765 C C . ALA A 1 99 ? -14.516 14.192 7.170 1.00 97.19 99 ALA A C 1
ATOM 767 O O . ALA A 1 99 ? -15.023 14.775 8.127 1.00 97.19 99 ALA A O 1
ATOM 768 N N . ALA A 1 100 ? -14.156 12.906 7.235 1.00 96.19 100 ALA A N 1
ATOM 769 C CA . ALA A 1 100 ? -14.380 12.054 8.406 1.00 96.19 100 ALA A CA 1
ATOM 770 C C . ALA A 1 100 ? -13.465 12.394 9.600 1.00 96.19 100 ALA A C 1
ATOM 772 O O . ALA A 1 100 ? -13.735 12.008 10.739 1.00 96.19 100 ALA A O 1
ATOM 773 N N . THR A 1 101 ? -12.364 13.114 9.373 1.00 97.81 101 THR A N 1
ATOM 774 C CA . THR A 1 101 ? -11.402 13.437 10.430 1.00 97.81 101 THR A CA 1
ATOM 775 C C . THR A 1 101 ? -11.815 14.701 11.173 1.00 97.81 101 THR A C 1
ATOM 777 O O . THR A 1 101 ? -11.589 15.794 10.670 1.00 97.81 101 THR A O 1
ATOM 780 N N . ALA A 1 102 ? -12.381 14.575 12.376 1.00 97.00 102 ALA A N 1
ATOM 781 C CA . ALA A 1 102 ? -12.804 15.720 13.197 1.00 97.00 102 ALA A CA 1
ATOM 782 C C . ALA A 1 102 ? -11.639 16.501 13.845 1.00 97.00 102 ALA A C 1
ATOM 784 O O . ALA A 1 102 ? -11.735 17.715 14.002 1.00 97.00 102 ALA A O 1
ATOM 785 N N . ASP A 1 103 ? -10.548 15.814 14.200 1.00 97.94 103 ASP A N 1
ATOM 786 C CA . ASP A 1 103 ? -9.391 16.376 14.915 1.00 97.94 103 ASP A CA 1
ATOM 787 C C . ASP A 1 103 ? -8.579 17.352 14.030 1.00 97.94 103 ASP A C 1
ATOM 789 O O . ASP A 1 103 ? -7.942 16.895 13.072 1.00 97.94 103 ASP A O 1
ATOM 793 N N . PRO A 1 104 ? -8.562 18.677 14.305 1.00 97.38 104 PRO A N 1
ATOM 794 C CA . PRO A 1 104 ? -7.963 19.662 13.397 1.00 97.38 104 PRO A CA 1
ATOM 795 C C . PRO A 1 104 ? -6.450 19.493 13.158 1.00 97.38 104 PRO A C 1
ATOM 797 O O . PRO A 1 104 ? -6.041 19.541 11.994 1.00 97.38 104 PRO A O 1
ATOM 800 N N . PRO A 1 105 ? -5.598 19.250 14.179 1.00 97.88 105 PRO A N 1
ATOM 801 C CA . PRO A 1 105 ? -4.178 18.968 13.966 1.00 97.88 105 PRO A CA 1
ATOM 802 C C . PRO A 1 105 ? -3.933 17.734 13.095 1.00 97.88 105 PRO A C 1
ATOM 804 O O . PRO A 1 105 ? -3.065 17.757 12.222 1.00 97.88 105 PRO A O 1
ATOM 807 N N . PHE A 1 106 ? -4.701 16.659 13.297 1.00 97.75 106 PHE A N 1
ATOM 808 C CA . PHE A 1 106 ? -4.567 15.459 12.477 1.00 97.75 106 PHE A CA 1
ATOM 809 C C . PHE A 1 106 ? -5.067 15.681 11.048 1.00 97.75 106 PHE A C 1
ATOM 811 O O . PHE A 1 106 ? -4.393 15.267 10.109 1.00 97.75 106 PHE A O 1
ATOM 818 N N . ARG A 1 107 ? -6.181 16.403 10.862 1.00 98.12 107 ARG A N 1
ATOM 819 C CA . ARG A 1 107 ? -6.667 16.795 9.530 1.00 98.12 107 ARG A CA 1
ATOM 820 C C . ARG A 1 107 ? -5.615 17.602 8.768 1.00 98.12 107 ARG A C 1
ATOM 822 O O . ARG A 1 107 ? -5.381 17.318 7.600 1.00 98.12 107 ARG A O 1
ATOM 829 N N . LYS A 1 108 ? -4.947 18.555 9.427 1.00 97.94 108 LYS A N 1
ATOM 830 C CA . LYS A 1 108 ? -3.857 19.330 8.818 1.00 97.94 108 LYS A CA 1
ATOM 831 C C . LYS A 1 108 ? -2.704 18.429 8.361 1.00 97.94 108 LYS A C 1
ATOM 833 O O . LYS A 1 108 ? -2.256 18.554 7.229 1.00 97.94 108 LYS A O 1
ATOM 838 N N . ALA A 1 109 ? -2.269 17.491 9.205 1.00 97.88 109 ALA A N 1
ATOM 839 C CA . ALA A 1 109 ? -1.229 16.533 8.826 1.00 97.88 109 ALA A CA 1
ATOM 840 C C . ALA A 1 109 ? -1.643 15.683 7.608 1.00 97.88 109 ALA A C 1
ATOM 842 O O . ALA A 1 109 ? -0.838 15.450 6.715 1.00 97.88 109 ALA A O 1
ATOM 843 N N . LEU A 1 110 ? -2.911 15.266 7.529 1.00 98.12 110 LEU A N 1
ATOM 844 C CA . LEU A 1 110 ? -3.432 14.533 6.371 1.00 98.12 110 LEU A CA 1
ATOM 845 C C . LEU A 1 110 ? -3.438 15.378 5.087 1.00 98.12 110 LEU A C 1
ATOM 847 O O . LEU A 1 110 ? -3.120 14.845 4.031 1.00 98.12 110 LEU A O 1
ATOM 851 N N . GLN A 1 111 ? -3.743 16.676 5.169 1.00 98.25 111 GLN A N 1
ATOM 852 C CA . GLN A 1 111 ? -3.666 17.593 4.020 1.00 98.25 111 GLN A CA 1
ATOM 853 C C . GLN A 1 111 ? -2.230 17.762 3.510 1.00 98.25 111 GLN A C 1
ATOM 855 O O . GLN A 1 111 ? -2.007 17.820 2.303 1.00 98.25 111 GLN A O 1
ATOM 860 N N . GLU A 1 112 ? -1.247 17.818 4.414 1.00 97.56 112 GLU A N 1
ATOM 861 C CA . GLU A 1 112 ? 0.172 17.872 4.041 1.00 97.56 112 GLU A CA 1
ATOM 862 C C . GLU A 1 112 ? 0.593 16.597 3.290 1.00 97.56 112 GLU A C 1
ATOM 864 O O . GLU A 1 112 ? 1.228 16.685 2.238 1.00 97.56 112 GLU A O 1
ATOM 869 N N . VAL A 1 113 ? 0.167 15.422 3.769 1.00 97.00 113 VAL A N 1
ATOM 870 C CA . VAL A 1 113 ? 0.420 14.145 3.080 1.00 97.00 113 VAL A CA 1
ATOM 871 C C . VAL A 1 113 ? -0.305 14.085 1.732 1.00 97.00 113 VAL A C 1
ATOM 873 O O . VAL A 1 113 ? 0.285 13.639 0.750 1.00 97.00 113 VAL A O 1
ATOM 876 N N . GLU A 1 114 ? -1.556 14.547 1.641 1.00 97.19 114 GLU A N 1
ATOM 877 C CA . GLU A 1 114 ? -2.290 14.604 0.370 1.00 97.19 114 GLU A CA 1
ATOM 878 C C . GLU A 1 114 ? -1.547 15.461 -0.662 1.00 97.19 114 GLU A C 1
ATOM 880 O O . GLU A 1 114 ? -1.362 15.021 -1.799 1.00 97.19 114 GLU A O 1
ATOM 885 N N . ALA A 1 115 ? -1.089 16.651 -0.262 1.00 96.12 115 ALA A N 1
ATOM 886 C CA . ALA A 1 115 ? -0.342 17.559 -1.125 1.00 96.12 115 ALA A CA 1
ATOM 887 C C . ALA A 1 115 ? 0.985 16.940 -1.589 1.00 96.12 115 ALA A C 1
ATOM 889 O O . ALA A 1 115 ? 1.308 17.005 -2.776 1.00 96.12 115 ALA A O 1
ATOM 890 N N . GLU A 1 116 ? 1.722 16.277 -0.692 1.00 93.31 116 GLU A N 1
ATOM 891 C CA . GLU A 1 116 ? 2.946 15.553 -1.053 1.00 93.31 116 GLU A CA 1
ATOM 892 C C . GLU A 1 116 ? 2.657 14.433 -2.067 1.00 93.31 116 GLU A C 1
ATOM 894 O O . GLU A 1 116 ? 3.359 14.289 -3.070 1.00 93.31 116 GLU A O 1
ATOM 899 N N . GLN A 1 117 ? 1.599 13.652 -1.851 1.00 91.56 117 GLN A N 1
ATOM 900 C CA . GLN A 1 117 ? 1.214 12.569 -2.759 1.00 91.56 117 GLN A CA 1
ATOM 901 C C . GLN A 1 117 ? 0.640 13.090 -4.085 1.00 91.56 117 GLN A C 1
ATOM 903 O O . GLN A 1 117 ? 0.738 12.407 -5.104 1.00 91.56 117 GLN A O 1
ATOM 908 N N . ALA A 1 118 ? 0.015 14.270 -4.104 1.00 91.44 118 ALA A N 1
ATOM 909 C CA . ALA A 1 118 ? -0.416 14.946 -5.327 1.00 91.44 118 ALA A CA 1
ATOM 910 C C . ALA A 1 118 ? 0.790 15.415 -6.148 1.00 91.44 118 ALA A C 1
ATOM 912 O O . ALA A 1 118 ? 0.908 15.024 -7.306 1.00 91.44 118 ALA A O 1
ATOM 913 N N . ALA A 1 119 ? 1.746 16.109 -5.521 1.00 91.00 119 ALA A N 1
ATOM 914 C CA . ALA A 1 119 ? 2.981 16.534 -6.178 1.00 91.00 119 ALA A CA 1
ATOM 915 C C . ALA A 1 119 ? 3.743 15.345 -6.786 1.00 91.00 119 ALA A C 1
ATOM 917 O O . ALA A 1 119 ? 4.137 15.385 -7.947 1.00 91.00 119 ALA A O 1
ATOM 918 N N . ARG A 1 120 ? 3.855 14.226 -6.055 1.00 86.00 120 ARG A N 1
ATOM 919 C CA . ARG A 1 120 ? 4.483 12.993 -6.567 1.00 86.00 120 ARG A CA 1
ATOM 920 C C . ARG A 1 120 ? 3.768 12.395 -7.783 1.00 86.00 120 ARG A C 1
ATOM 922 O O . ARG A 1 120 ? 4.418 11.753 -8.609 1.00 86.00 120 ARG A O 1
ATOM 929 N N . ARG A 1 121 ? 2.441 12.545 -7.878 1.00 85.25 121 ARG A N 1
ATOM 930 C CA . ARG A 1 121 ? 1.655 12.092 -9.038 1.00 85.25 121 ARG A CA 1
ATOM 931 C C . ARG A 1 121 ? 1.878 13.004 -10.244 1.00 85.25 121 ARG A C 1
ATOM 933 O O . ARG A 1 121 ? 2.040 12.487 -11.348 1.00 85.25 121 ARG A O 1
ATOM 940 N N . ASP A 1 122 ? 1.946 14.313 -10.020 1.00 85.44 122 ASP A N 1
ATOM 941 C CA . ASP A 1 122 ? 2.142 15.317 -11.072 1.00 85.44 122 ASP A CA 1
ATOM 942 C C . ASP A 1 122 ? 3.573 15.313 -11.626 1.00 85.44 122 ASP A C 1
ATOM 944 O O . ASP A 1 122 ? 3.767 15.423 -12.835 1.00 85.44 122 ASP A O 1
ATOM 948 N N . GLU A 1 123 ? 4.582 15.120 -10.769 1.00 82.56 123 GLU A N 1
ATOM 949 C CA . GLU A 1 123 ? 5.996 15.036 -11.167 1.00 82.56 123 GLU A CA 1
ATOM 950 C C . GLU A 1 123 ? 6.289 13.843 -12.079 1.00 82.56 123 GLU A C 1
ATOM 952 O O . GLU A 1 123 ? 7.273 13.847 -12.823 1.00 82.56 123 GLU A O 1
ATOM 957 N N . ARG A 1 124 ? 5.466 12.792 -12.017 1.00 66.94 124 ARG A N 1
ATOM 958 C CA . ARG A 1 124 ? 5.660 11.600 -12.840 1.00 66.94 124 ARG A CA 1
ATOM 959 C C . ARG A 1 124 ? 4.346 11.077 -13.410 1.00 66.94 124 ARG A C 1
ATOM 961 O O . ARG A 1 124 ? 3.877 10.013 -12.979 1.00 66.94 124 ARG A O 1
ATOM 968 N N . PRO A 1 125 ? 3.798 11.744 -14.441 1.00 61.34 125 PRO A N 1
ATOM 969 C CA . PRO A 1 125 ? 2.663 11.235 -15.197 1.00 61.34 125 PRO A CA 1
ATOM 970 C C . PRO A 1 125 ? 3.061 9.882 -15.818 1.00 61.34 125 PRO A C 1
ATOM 972 O O . PRO A 1 125 ? 3.787 9.823 -16.805 1.00 61.34 125 PRO A O 1
ATOM 975 N N . GLY A 1 126 ? 2.676 8.770 -15.181 1.00 58.94 126 GLY A N 1
ATOM 976 C CA . GLY A 1 126 ? 3.018 7.404 -15.614 1.00 58.94 126 GLY A CA 1
ATOM 977 C C . GLY A 1 126 ? 4.068 6.641 -14.785 1.00 58.94 126 GLY A C 1
ATOM 978 O O . GLY A 1 126 ? 4.344 5.477 -15.103 1.00 58.94 126 GLY A O 1
ATOM 979 N N . ALA A 1 127 ? 4.617 7.215 -13.705 1.00 54.66 127 ALA A N 1
ATOM 980 C CA . ALA A 1 127 ? 5.477 6.487 -12.757 1.00 54.66 127 ALA A CA 1
ATOM 981 C C . ALA A 1 127 ? 4.777 6.211 -11.419 1.00 54.66 127 ALA A C 1
ATOM 983 O O . ALA A 1 127 ? 5.348 6.412 -10.344 1.00 54.66 127 ALA A O 1
ATOM 984 N N . GLY A 1 128 ? 3.539 5.709 -11.475 1.00 53.88 128 GLY A N 1
ATOM 985 C CA . GLY A 1 128 ? 2.959 5.032 -10.318 1.00 53.88 128 GLY A CA 1
ATOM 986 C C . GLY A 1 128 ? 3.968 4.008 -9.799 1.00 53.88 128 GLY A C 1
ATOM 987 O O . GLY A 1 128 ? 4.510 3.257 -10.601 1.00 53.88 128 GLY A O 1
ATOM 988 N N . VAL A 1 129 ? 4.275 4.063 -8.496 1.00 53.66 129 VAL A N 1
ATOM 989 C CA . VAL A 1 129 ? 5.232 3.224 -7.741 1.00 53.66 129 VAL A CA 1
ATOM 990 C C . VAL A 1 129 ? 5.438 1.860 -8.417 1.00 53.66 129 VAL A C 1
ATOM 992 O O . VAL A 1 129 ? 4.661 0.930 -8.199 1.00 53.66 129 VAL A O 1
ATOM 995 N N . ARG A 1 130 ? 6.451 1.755 -9.287 1.00 53.66 130 ARG A N 1
ATOM 996 C CA . ARG A 1 130 ? 6.639 0.591 -10.163 1.00 53.66 130 ARG A CA 1
ATOM 997 C C . ARG A 1 130 ? 7.335 -0.539 -9.420 1.00 53.66 130 ARG A C 1
ATOM 999 O O . ARG A 1 130 ? 8.396 -0.953 -9.845 1.00 53.66 130 ARG A O 1
ATOM 1006 N N . ARG A 1 131 ? 6.802 -1.067 -8.313 1.00 56.00 131 ARG A N 1
ATOM 1007 C CA . ARG A 1 131 ? 7.347 -2.331 -7.778 1.00 56.00 131 ARG A CA 1
ATOM 1008 C C . ARG A 1 131 ? 7.190 -3.416 -8.845 1.00 56.00 131 ARG A C 1
ATOM 1010 O O . ARG A 1 131 ? 6.080 -3.866 -9.094 1.00 56.00 131 ARG A O 1
ATOM 1017 N N . GLY A 1 132 ? 8.295 -3.807 -9.473 1.00 66.81 132 GLY A N 1
ATOM 1018 C CA . GLY A 1 132 ? 8.293 -4.814 -10.523 1.00 66.81 132 GLY A CA 1
ATOM 1019 C C . GLY A 1 132 ? 9.315 -4.543 -11.618 1.00 66.81 132 GLY A C 1
ATOM 1020 O O . GLY A 1 132 ? 10.344 -3.898 -11.409 1.00 66.81 132 GLY A O 1
ATOM 1021 N N . VAL A 1 133 ? 9.005 -5.105 -12.776 1.00 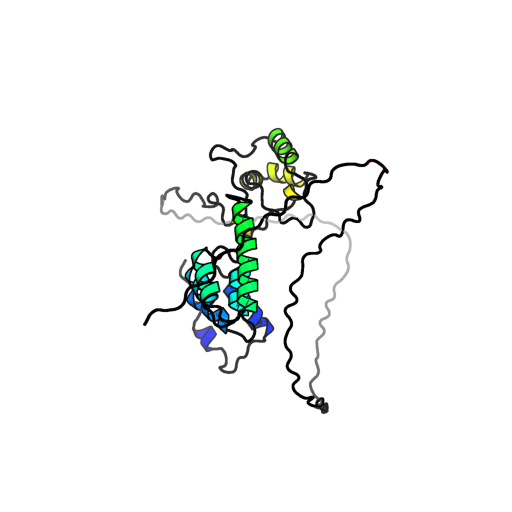74.50 133 VAL A N 1
ATOM 1022 C CA . VAL A 1 133 ? 9.707 -4.919 -14.037 1.00 74.50 133 VAL A CA 1
ATOM 1023 C C . VAL A 1 133 ? 9.246 -3.605 -14.664 1.00 74.50 133 VAL A C 1
ATOM 1025 O O . VAL A 1 133 ? 8.046 -3.339 -14.736 1.00 74.50 133 VAL A O 1
ATOM 1028 N N . ASP A 1 134 ? 10.187 -2.772 -15.096 1.00 79.44 134 ASP A N 1
ATOM 1029 C CA . ASP A 1 134 ? 9.902 -1.546 -15.825 1.00 79.44 134 ASP A CA 1
ATOM 1030 C C . ASP A 1 134 ? 9.076 -1.866 -17.083 1.00 79.44 134 ASP A C 1
ATOM 1032 O O . ASP A 1 134 ? 9.110 -2.984 -17.596 1.00 79.44 134 ASP A O 1
ATOM 1036 N N . ARG A 1 135 ? 8.290 -0.921 -17.596 1.00 77.88 135 ARG A N 1
ATOM 1037 C CA . ARG A 1 135 ? 7.561 -1.168 -18.849 1.00 77.88 135 ARG A CA 1
ATOM 1038 C C . ARG A 1 135 ? 8.519 -0.991 -20.024 1.00 77.88 135 ARG A C 1
ATOM 1040 O O . ARG A 1 135 ? 9.355 -0.092 -19.997 1.00 77.88 135 ARG A O 1
ATOM 1047 N N . ALA A 1 136 ? 8.357 -1.805 -21.063 1.00 85.00 136 ALA A N 1
ATOM 1048 C CA . ALA A 1 136 ? 8.987 -1.522 -22.345 1.00 85.00 136 ALA A CA 1
ATOM 1049 C C . ALA A 1 136 ? 8.581 -0.108 -22.828 1.00 85.00 136 ALA A C 1
ATOM 1051 O O . ALA A 1 136 ? 7.420 0.269 -22.621 1.00 85.00 136 ALA A O 1
ATOM 1052 N N . PRO A 1 137 ? 9.505 0.683 -23.411 1.00 86.75 137 PRO A N 1
ATOM 1053 C CA . PRO A 1 137 ? 9.235 2.047 -23.869 1.00 86.75 137 PRO A CA 1
ATOM 1054 C C . PRO A 1 137 ? 8.000 2.142 -24.768 1.00 86.75 137 PRO A C 1
ATOM 1056 O O . PRO A 1 137 ? 7.190 3.055 -24.617 1.00 86.75 137 PRO A O 1
ATOM 1059 N N . ASP A 1 138 ? 7.821 1.152 -25.638 1.00 86.31 138 ASP A N 1
ATOM 1060 C CA . ASP A 1 138 ? 6.675 0.995 -26.527 1.00 86.31 138 ASP A CA 1
ATOM 1061 C C . ASP A 1 138 ? 6.367 -0.498 -26.768 1.00 86.31 138 ASP A C 1
ATOM 1063 O O . ASP A 1 138 ? 7.017 -1.388 -26.212 1.00 86.31 138 ASP A O 1
ATOM 1067 N N . SER A 1 139 ? 5.324 -0.787 -27.553 1.00 82.56 139 SER A N 1
ATOM 1068 C CA . SER A 1 139 ? 4.914 -2.160 -27.883 1.00 82.56 139 SER A CA 1
ATOM 1069 C C . SER A 1 139 ? 5.866 -2.879 -28.839 1.00 82.56 139 SER A C 1
ATOM 1071 O O . SER A 1 139 ? 5.870 -4.109 -28.864 1.00 82.56 139 SER A O 1
ATOM 1073 N N . GLU A 1 140 ? 6.657 -2.131 -29.608 1.00 90.25 140 GLU A N 1
ATOM 1074 C CA . GLU A 1 140 ? 7.575 -2.662 -30.623 1.00 90.25 140 GLU A CA 1
ATOM 1075 C C . GLU A 1 140 ? 8.983 -2.906 -30.073 1.00 90.25 140 GLU A C 1
ATOM 1077 O O . GLU A 1 140 ? 9.815 -3.539 -30.725 1.00 90.25 140 GLU A O 1
ATOM 1082 N N . SER A 1 141 ? 9.246 -2.433 -28.858 1.00 91.19 141 SER A N 1
ATOM 1083 C CA . SER A 1 141 ? 10.495 -2.595 -28.136 1.00 91.19 141 SER A CA 1
ATOM 1084 C C . SER A 1 141 ? 10.811 -4.079 -27.962 1.00 91.19 141 SER A C 1
ATOM 1086 O O . SER A 1 141 ? 10.112 -4.823 -27.268 1.00 91.19 141 SER A O 1
ATOM 1088 N N . ARG A 1 142 ? 11.901 -4.519 -28.592 1.00 93.00 142 ARG A N 1
ATOM 1089 C CA . ARG A 1 142 ? 12.403 -5.893 -28.494 1.00 93.00 142 ARG A CA 1
ATOM 1090 C C . ARG A 1 142 ? 13.552 -5.956 -27.498 1.00 93.00 142 ARG A C 1
ATOM 1092 O O . ARG A 1 142 ? 14.372 -5.040 -27.480 1.00 93.00 142 ARG A O 1
ATOM 1099 N N . PRO A 1 143 ? 13.616 -7.002 -26.657 1.00 93.19 143 PRO A N 1
ATOM 1100 C CA . PRO A 1 143 ? 14.767 -7.179 -25.790 1.00 93.19 143 PRO A CA 1
ATOM 1101 C C . PRO A 1 143 ? 16.030 -7.362 -26.638 1.00 93.19 143 PRO A C 1
ATOM 1103 O O . PRO A 1 143 ? 15.944 -7.931 -27.732 1.00 93.19 143 PRO A O 1
ATOM 1106 N N . PRO A 1 144 ? 17.189 -6.909 -26.138 1.00 94.88 144 PRO A N 1
ATOM 1107 C CA . PRO A 1 144 ? 18.428 -7.037 -26.869 1.00 94.88 144 PRO A CA 1
ATOM 1108 C C . PRO A 1 144 ? 18.750 -8.519 -27.035 1.00 94.88 144 PRO A C 1
ATOM 1110 O O . PRO A 1 144 ? 18.734 -9.281 -26.073 1.00 94.88 144 PRO A O 1
ATOM 1113 N N . SER A 1 145 ? 19.004 -8.930 -28.268 1.00 92.38 145 SER A N 1
ATOM 1114 C CA . SER A 1 145 ? 19.115 -10.346 -28.646 1.00 92.38 145 SER A CA 1
ATOM 1115 C C . SER A 1 145 ? 20.564 -10.810 -28.775 1.00 92.38 145 SER A C 1
ATOM 1117 O O . SER A 1 145 ? 20.854 -12.003 -28.712 1.00 92.38 145 SER A O 1
ATOM 1119 N N . GLY A 1 146 ? 21.488 -9.862 -28.946 1.00 93.56 146 GLY A N 1
ATOM 1120 C CA . GLY A 1 146 ? 22.907 -10.128 -29.131 1.00 93.56 146 GLY A CA 1
ATOM 1121 C C . GLY A 1 146 ? 23.768 -9.672 -27.951 1.00 93.56 146 GLY A C 1
ATOM 1122 O O . GLY A 1 146 ? 23.419 -8.740 -27.230 1.00 93.56 146 GLY A O 1
ATOM 1123 N N . PRO A 1 147 ? 24.965 -10.252 -27.779 1.00 91.94 147 PRO A N 1
ATOM 1124 C CA . PRO A 1 147 ? 25.853 -9.893 -26.677 1.00 91.94 147 PRO A CA 1
ATOM 1125 C C . PRO A 1 147 ? 26.369 -8.450 -26.738 1.00 91.94 147 PRO A C 1
ATOM 1127 O O . PRO A 1 147 ? 26.528 -7.816 -25.699 1.00 91.94 147 PRO A O 1
ATOM 1130 N N . VAL A 1 148 ? 26.609 -7.925 -27.944 1.00 94.75 148 VAL A N 1
ATOM 1131 C CA . VAL A 1 148 ? 27.021 -6.526 -28.157 1.00 94.75 148 VAL A CA 1
ATOM 1132 C C . VAL A 1 148 ? 25.885 -5.572 -27.789 1.00 94.75 148 VAL A C 1
ATOM 1134 O O . VAL A 1 148 ? 26.110 -4.561 -27.133 1.00 94.75 148 VAL A O 1
ATOM 1137 N N . GLU A 1 149 ? 24.656 -5.929 -28.156 1.00 94.62 149 GLU A N 1
ATOM 1138 C CA . GLU A 1 149 ? 23.456 -5.148 -27.867 1.00 94.62 149 GLU A CA 1
ATOM 1139 C C . GLU A 1 149 ? 23.161 -5.118 -26.361 1.00 94.62 149 GLU A C 1
ATOM 1141 O O . GLU A 1 149 ? 22.956 -4.048 -25.792 1.00 94.62 149 GLU A O 1
ATOM 1146 N N . ILE A 1 150 ? 23.256 -6.275 -25.692 1.00 93.25 150 ILE A N 1
ATOM 1147 C CA . ILE A 1 150 ? 23.128 -6.391 -24.234 1.00 93.25 150 ILE A CA 1
ATOM 1148 C C . ILE A 1 150 ? 24.174 -5.516 -23.531 1.00 93.25 150 ILE A C 1
ATOM 1150 O O . ILE A 1 150 ? 23.830 -4.780 -22.609 1.00 93.25 150 ILE A O 1
ATOM 1154 N N . ALA A 1 151 ? 25.440 -5.560 -23.965 1.00 92.12 151 ALA A N 1
ATOM 1155 C CA . ALA A 1 151 ? 26.503 -4.734 -23.389 1.00 92.12 151 ALA A CA 1
ATOM 1156 C C . ALA A 1 151 ? 26.256 -3.232 -23.614 1.00 92.12 151 ALA A C 1
ATOM 1158 O O . ALA A 1 151 ? 26.453 -2.434 -22.698 1.00 92.12 151 ALA A O 1
ATOM 1159 N N . SER A 1 152 ? 25.773 -2.856 -24.801 1.00 93.69 152 SER A N 1
ATOM 1160 C CA . SER A 1 152 ? 25.415 -1.474 -25.124 1.00 93.69 152 SER A CA 1
ATOM 1161 C C . SER A 1 152 ? 24.271 -0.973 -24.244 1.00 93.69 152 SER A C 1
ATOM 1163 O O . SER A 1 152 ? 24.384 0.094 -23.649 1.00 93.69 152 SER A O 1
ATOM 1165 N N . MET A 1 153 ? 23.189 -1.745 -24.100 1.00 93.12 153 MET A N 1
ATOM 1166 C CA . MET A 1 153 ? 22.072 -1.371 -23.227 1.00 93.12 153 MET A CA 1
ATOM 1167 C C . MET A 1 153 ? 22.505 -1.306 -21.763 1.00 93.12 153 MET A C 1
ATOM 1169 O O . MET A 1 153 ? 22.176 -0.341 -21.077 1.00 93.12 153 MET A O 1
ATOM 1173 N N . ALA A 1 154 ? 23.303 -2.271 -21.302 1.00 91.69 154 ALA A N 1
ATOM 1174 C CA . ALA A 1 154 ? 23.864 -2.277 -19.956 1.00 91.69 154 ALA A CA 1
ATOM 1175 C C . ALA A 1 154 ? 24.690 -1.015 -19.651 1.00 91.69 154 ALA A C 1
ATOM 1177 O O . ALA A 1 154 ? 24.598 -0.488 -18.546 1.00 91.69 154 ALA A O 1
ATOM 1178 N N . ALA A 1 155 ? 25.450 -0.504 -20.625 1.00 92.31 155 ALA A N 1
ATOM 1179 C CA . ALA A 1 155 ? 26.248 0.714 -20.475 1.00 92.31 155 ALA A CA 1
ATOM 1180 C C . ALA A 1 155 ? 25.404 1.999 -20.383 1.00 92.31 155 ALA A C 1
ATOM 1182 O O . ALA A 1 155 ? 25.878 3.001 -19.855 1.00 92.31 155 ALA A O 1
ATOM 1183 N N . THR A 1 156 ? 24.159 1.981 -20.873 1.00 92.19 156 THR A N 1
ATOM 1184 C CA . THR A 1 156 ? 23.228 3.122 -20.750 1.00 92.19 156 THR A CA 1
ATOM 1185 C C . THR A 1 156 ? 22.478 3.157 -19.421 1.00 92.19 156 THR A C 1
ATOM 1187 O O . THR A 1 156 ? 21.833 4.158 -19.111 1.00 92.19 156 THR A O 1
ATOM 1190 N N . VAL A 1 157 ? 22.540 2.078 -18.633 1.00 90.69 157 VAL A N 1
ATOM 1191 C CA . VAL A 1 157 ? 21.894 2.024 -17.320 1.00 90.69 157 VAL A CA 1
ATOM 1192 C C . VAL A 1 157 ? 22.670 2.935 -16.370 1.00 90.69 157 VAL A C 1
ATOM 1194 O O . VAL A 1 157 ? 23.864 2.702 -16.172 1.00 90.69 157 VAL A O 1
ATOM 1197 N N . PRO A 1 158 ? 22.033 3.957 -15.770 1.00 87.44 158 PRO A N 1
ATOM 1198 C CA . PRO A 1 158 ? 22.733 4.831 -14.844 1.00 87.44 158 PRO A CA 1
ATOM 1199 C C . PRO A 1 158 ? 23.191 4.049 -13.612 1.00 87.44 158 PRO A C 1
ATOM 1201 O O . PRO A 1 158 ? 22.558 3.072 -13.196 1.00 87.44 158 PRO A O 1
ATOM 1204 N N . ASP A 1 159 ? 24.308 4.476 -13.031 1.00 86.06 159 ASP A N 1
ATOM 1205 C CA . ASP A 1 159 ? 24.769 3.918 -11.769 1.00 86.06 159 ASP A CA 1
ATOM 1206 C C . ASP A 1 159 ? 23.823 4.322 -10.640 1.00 86.06 159 ASP A C 1
ATOM 1208 O O . ASP A 1 159 ? 23.318 5.445 -10.575 1.00 86.06 159 ASP A O 1
ATOM 1212 N N . ILE A 1 160 ? 23.598 3.377 -9.737 1.00 83.38 160 ILE A N 1
ATOM 1213 C CA . ILE A 1 160 ? 22.774 3.556 -8.548 1.00 83.38 160 ILE A CA 1
ATOM 1214 C C . ILE A 1 160 ? 23.616 3.345 -7.301 1.00 83.38 160 ILE A C 1
ATOM 1216 O O . ILE A 1 160 ? 24.582 2.575 -7.284 1.00 83.38 160 ILE A O 1
ATOM 1220 N N . THR A 1 161 ? 23.198 3.986 -6.224 1.00 78.81 161 THR A N 1
ATOM 1221 C CA . THR A 1 161 ? 23.743 3.749 -4.894 1.00 78.81 161 THR A CA 1
ATOM 1222 C C . THR A 1 161 ? 23.045 2.560 -4.232 1.00 78.81 161 THR A C 1
ATOM 1224 O O . THR A 1 161 ? 22.007 2.064 -4.678 1.00 78.81 161 THR A O 1
ATOM 1227 N N . THR A 1 162 ? 23.607 2.066 -3.129 1.00 74.50 162 THR A N 1
ATOM 1228 C CA . THR A 1 162 ? 23.016 0.957 -2.367 1.00 74.50 162 THR A CA 1
ATOM 1229 C C . THR A 1 162 ? 21.635 1.276 -1.796 1.00 74.50 162 THR A C 1
ATOM 1231 O O . THR A 1 162 ? 20.854 0.337 -1.604 1.00 74.50 162 THR A O 1
ATOM 1234 N N . ASP A 1 163 ? 21.342 2.559 -1.573 1.00 66.81 163 ASP A N 1
ATOM 1235 C CA . ASP A 1 163 ? 20.110 3.059 -0.956 1.00 66.81 163 ASP A CA 1
ATOM 1236 C C . ASP A 1 163 ? 18.960 3.232 -1.961 1.00 66.81 163 ASP A C 1
ATOM 1238 O O . ASP A 1 163 ? 17.796 3.363 -1.566 1.00 66.81 163 ASP A O 1
ATOM 1242 N N . ASP A 1 164 ? 19.258 3.168 -3.262 1.00 71.88 164 ASP A N 1
ATOM 1243 C CA . ASP A 1 164 ? 18.253 3.303 -4.305 1.00 71.88 164 ASP A CA 1
ATOM 1244 C C . ASP A 1 164 ? 17.371 2.051 -4.379 1.00 71.88 164 ASP A C 1
ATOM 1246 O O . ASP A 1 164 ? 17.826 0.907 -4.538 1.00 71.88 164 ASP A O 1
ATOM 1250 N N . ARG A 1 165 ? 16.055 2.270 -4.271 1.00 60.66 165 ARG A N 1
ATOM 1251 C CA . ARG A 1 165 ? 15.059 1.231 -4.544 1.00 60.66 165 ARG A CA 1
ATOM 1252 C C . ARG A 1 165 ? 15.087 0.935 -6.037 1.00 60.66 165 ARG A C 1
ATOM 1254 O O . ARG A 1 165 ? 14.793 1.805 -6.848 1.00 60.66 165 ARG A O 1
ATOM 1261 N N . THR A 1 166 ? 15.427 -0.300 -6.377 1.00 66.31 166 THR A N 1
ATOM 1262 C CA . THR A 1 166 ? 15.585 -0.739 -7.764 1.00 66.31 166 THR A CA 1
ATOM 1263 C C . THR A 1 166 ? 14.360 -1.478 -8.257 1.00 66.31 166 THR A C 1
ATOM 1265 O O . THR A 1 166 ? 13.718 -2.230 -7.525 1.00 66.31 166 THR A O 1
ATOM 1268 N N . TYR A 1 167 ? 14.068 -1.262 -9.530 1.00 71.81 167 TYR A N 1
ATOM 1269 C CA . TYR A 1 167 ? 13.083 -1.998 -10.306 1.00 71.81 167 TYR A CA 1
ATOM 1270 C C . TYR A 1 167 ? 13.838 -2.816 -11.352 1.00 71.81 167 TYR A C 1
ATOM 1272 O O . TYR A 1 167 ? 14.919 -2.405 -11.776 1.00 71.81 167 TYR A O 1
ATOM 1280 N N . ALA A 1 168 ? 13.331 -3.981 -11.750 1.00 81.19 168 ALA A N 1
ATOM 1281 C CA . ALA A 1 168 ? 13.985 -4.730 -12.821 1.00 81.19 168 ALA A CA 1
ATOM 1282 C C . ALA A 1 168 ? 13.823 -3.964 -14.130 1.00 81.19 168 ALA A C 1
ATOM 1284 O O . ALA A 1 168 ? 12.725 -3.517 -14.434 1.00 81.19 168 ALA A O 1
ATOM 1285 N N . LEU A 1 169 ? 14.875 -3.822 -14.930 1.00 88.62 169 LEU A N 1
ATOM 1286 C CA . LEU A 1 169 ? 14.717 -3.250 -16.266 1.00 88.62 169 LEU A CA 1
ATOM 1287 C C . LEU A 1 169 ? 13.900 -4.215 -17.134 1.00 88.62 169 LEU A C 1
ATOM 1289 O O . LEU A 1 169 ? 14.121 -5.426 -17.094 1.00 88.62 169 LEU A O 1
ATOM 1293 N N . TRP A 1 170 ? 12.974 -3.684 -17.932 1.00 90.62 170 TRP A N 1
ATOM 1294 C CA . TRP A 1 170 ? 12.051 -4.472 -18.760 1.00 90.62 170 TRP A CA 1
ATOM 1295 C C . TRP A 1 170 ? 12.751 -5.504 -19.651 1.00 90.62 170 TRP A C 1
ATOM 1297 O O . TRP A 1 170 ? 12.280 -6.627 -19.823 1.00 90.62 170 TRP A O 1
ATOM 1307 N N . TRP A 1 171 ? 13.911 -5.137 -20.189 1.00 92.62 171 TRP A N 1
ATOM 1308 C CA . TRP A 1 171 ? 14.678 -5.983 -21.088 1.00 92.62 171 TRP A CA 1
ATOM 1309 C C . TRP A 1 171 ? 15.494 -7.037 -20.331 1.00 92.62 171 TRP A C 1
ATOM 1311 O O . TRP A 1 171 ? 15.607 -8.156 -20.815 1.00 92.62 171 TRP A O 1
ATOM 1321 N N . ILE A 1 172 ? 15.975 -6.745 -19.112 1.00 92.06 172 ILE A N 1
ATOM 1322 C CA . ILE A 1 172 ? 16.552 -7.771 -18.219 1.00 92.06 172 ILE A CA 1
ATOM 1323 C C . ILE A 1 172 ? 15.480 -8.812 -17.910 1.00 92.06 172 ILE A C 1
ATOM 1325 O O . ILE A 1 172 ? 15.756 -10.008 -17.871 1.00 92.06 172 ILE A O 1
ATOM 1329 N N . ALA A 1 173 ? 14.240 -8.356 -17.738 1.00 89.00 173 ALA A N 1
ATOM 1330 C CA . ALA A 1 173 ? 13.131 -9.245 -17.493 1.00 89.00 173 ALA A CA 1
ATOM 1331 C C . ALA A 1 173 ? 12.778 -10.168 -18.646 1.00 89.00 173 ALA A C 1
ATOM 1333 O O . ALA A 1 173 ? 12.552 -11.358 -18.442 1.00 89.00 173 ALA A O 1
ATOM 1334 N N . ALA A 1 174 ? 12.793 -9.641 -19.860 1.00 90.44 174 ALA A N 1
ATOM 1335 C CA . ALA A 1 174 ? 12.595 -10.443 -21.054 1.00 90.44 174 ALA A CA 1
ATOM 1336 C C . ALA A 1 174 ? 13.744 -11.439 -21.324 1.00 90.44 174 ALA A C 1
ATOM 1338 O O . ALA A 1 174 ? 13.523 -12.422 -22.023 1.00 90.44 174 ALA A O 1
ATOM 1339 N N . LEU A 1 175 ? 14.940 -11.208 -20.768 1.00 93.19 175 LEU A N 1
ATOM 1340 C CA . LEU A 1 175 ? 16.112 -12.088 -20.883 1.00 93.19 175 LEU A CA 1
ATOM 1341 C C . LEU A 1 175 ? 16.217 -13.148 -19.781 1.00 93.19 175 LEU A C 1
ATOM 1343 O O . LEU A 1 175 ? 17.174 -13.917 -19.775 1.00 93.19 175 LEU A O 1
ATOM 1347 N N . HIS A 1 176 ? 15.273 -13.194 -18.839 1.00 90.94 176 HIS A N 1
ATOM 1348 C CA . HIS A 1 176 ? 15.379 -14.053 -17.659 1.00 90.94 176 HIS A CA 1
ATOM 1349 C C . HIS A 1 176 ? 15.565 -15.544 -17.997 1.00 90.94 176 HIS A C 1
ATOM 1351 O O . HIS A 1 176 ? 16.303 -16.242 -17.300 1.00 90.94 176 HIS A O 1
ATOM 1357 N N . ASP A 1 177 ? 14.941 -16.015 -19.079 1.00 89.69 177 ASP A N 1
ATOM 1358 C CA . ASP A 1 177 ? 15.002 -17.418 -19.505 1.00 89.69 177 ASP A CA 1
ATOM 1359 C C . ASP A 1 177 ? 16.228 -17.737 -20.388 1.00 89.69 177 ASP A C 1
ATOM 1361 O O . ASP A 1 177 ? 16.495 -18.902 -20.685 1.00 89.69 177 ASP A O 1
ATOM 1365 N N . ASP A 1 178 ? 17.020 -16.727 -20.768 1.00 93.56 178 ASP A N 1
ATOM 1366 C CA . ASP A 1 178 ? 18.296 -16.900 -21.465 1.00 93.56 178 ASP A CA 1
ATOM 1367 C C . ASP A 1 178 ? 19.448 -16.956 -20.447 1.00 93.56 178 ASP A C 1
ATOM 1369 O O . ASP A 1 178 ? 19.959 -15.948 -19.945 1.00 93.56 178 ASP A O 1
ATOM 1373 N N . ALA A 1 179 ? 19.887 -18.179 -20.143 1.00 93.00 179 ALA A N 1
ATOM 1374 C CA . ALA A 1 179 ? 20.954 -18.423 -19.180 1.00 93.00 179 ALA A CA 1
ATOM 1375 C C . ALA A 1 179 ? 22.293 -17.771 -19.574 1.00 93.00 179 ALA A C 1
ATOM 1377 O O . ALA A 1 179 ? 23.058 -17.373 -18.688 1.00 93.00 179 ALA A O 1
ATOM 1378 N N . ASP A 1 180 ? 22.596 -17.648 -20.870 1.00 93.81 180 ASP A N 1
ATOM 1379 C CA . ASP A 1 180 ? 23.829 -17.017 -21.342 1.00 93.81 180 ASP A CA 1
ATOM 1380 C C . ASP A 1 180 ? 23.763 -15.498 -21.222 1.00 93.81 180 ASP A C 1
ATOM 1382 O O . ASP A 1 180 ? 24.733 -14.876 -20.769 1.00 93.81 180 ASP A O 1
ATOM 1386 N N . ALA A 1 181 ? 22.619 -14.897 -21.546 1.00 92.56 181 ALA A N 1
ATOM 1387 C CA . ALA A 1 181 ? 22.378 -13.481 -21.302 1.00 92.56 181 ALA A CA 1
ATOM 1388 C C . ALA A 1 181 ? 22.490 -13.151 -19.805 1.00 92.56 181 ALA A C 1
ATOM 1390 O O . ALA A 1 181 ? 23.233 -12.241 -19.424 1.00 92.56 181 ALA A O 1
ATOM 1391 N N . MET A 1 182 ? 21.854 -13.943 -18.935 1.00 94.00 182 MET A N 1
ATOM 1392 C CA . MET A 1 182 ? 21.919 -13.747 -17.483 1.00 94.00 182 MET A CA 1
ATOM 1393 C C . MET A 1 182 ? 23.335 -13.933 -16.919 1.00 94.00 182 MET A C 1
ATOM 1395 O O . MET A 1 182 ? 23.746 -13.172 -16.037 1.00 94.00 182 MET A O 1
ATOM 1399 N N . ARG A 1 183 ? 24.123 -14.884 -17.447 1.00 93.44 183 ARG A N 1
ATOM 1400 C CA . ARG A 1 183 ? 25.550 -15.029 -17.100 1.00 93.44 183 ARG A CA 1
ATOM 1401 C C . ARG A 1 183 ? 26.350 -13.775 -17.452 1.00 93.44 183 ARG A C 1
ATOM 1403 O O . ARG A 1 183 ? 27.152 -13.327 -16.636 1.00 93.44 183 ARG A O 1
ATOM 1410 N N . ARG A 1 184 ? 26.123 -13.187 -18.629 1.00 92.69 184 ARG A N 1
ATOM 1411 C CA . ARG A 1 184 ? 26.806 -11.950 -19.056 1.00 92.69 184 ARG A CA 1
ATOM 1412 C C . ARG A 1 184 ? 26.422 -10.765 -18.171 1.00 92.69 184 ARG A C 1
ATOM 1414 O O . ARG A 1 184 ? 27.299 -10.026 -17.729 1.00 92.69 184 ARG A O 1
ATOM 1421 N N . LEU A 1 185 ? 25.134 -10.622 -17.856 1.00 92.69 185 LEU A N 1
ATOM 1422 C CA . LEU A 1 185 ? 24.638 -9.559 -16.976 1.00 92.69 185 LEU A CA 1
ATOM 1423 C C . LEU A 1 185 ? 25.213 -9.660 -15.560 1.00 92.69 185 LEU A C 1
ATOM 1425 O O . LEU A 1 185 ? 25.566 -8.638 -14.974 1.00 92.69 185 LEU A O 1
ATOM 1429 N N . ALA A 1 186 ? 25.407 -10.874 -15.038 1.00 92.31 186 ALA A N 1
ATOM 1430 C CA . ALA A 1 186 ? 26.013 -11.080 -13.723 1.00 92.31 186 ALA A CA 1
ATOM 1431 C C . ALA A 1 186 ? 27.456 -10.543 -13.618 1.00 92.31 186 ALA A C 1
ATOM 1433 O O . ALA A 1 186 ? 27.896 -10.178 -12.527 1.00 92.31 186 ALA A O 1
ATOM 1434 N N . VAL A 1 187 ? 28.187 -10.453 -14.736 1.00 93.25 187 VAL A N 1
ATOM 1435 C CA . VAL A 1 187 ? 29.559 -9.915 -14.774 1.00 93.25 187 VAL A CA 1
ATOM 1436 C C . VAL A 1 187 ? 29.575 -8.381 -14.851 1.00 93.25 187 VAL A C 1
ATOM 1438 O O . VAL A 1 187 ? 30.554 -7.769 -14.424 1.00 93.25 187 VAL A O 1
ATOM 1441 N N . SER A 1 188 ? 28.490 -7.736 -15.300 1.00 91.81 188 SER A N 1
ATOM 1442 C CA . SER A 1 188 ? 28.415 -6.274 -15.473 1.00 91.81 188 SER A CA 1
ATOM 1443 C C . SER A 1 188 ? 28.789 -5.518 -14.194 1.00 91.81 188 SER A C 1
ATOM 1445 O O . SER A 1 188 ? 28.261 -5.868 -13.146 1.00 91.81 188 SER A O 1
ATOM 1447 N N . PRO A 1 189 ? 29.656 -4.490 -14.221 1.00 90.25 189 PRO A N 1
ATOM 1448 C CA . PRO A 1 189 ? 30.038 -3.741 -13.019 1.00 90.25 189 PRO A CA 1
ATOM 1449 C C . PRO A 1 189 ? 28.877 -2.954 -12.388 1.00 90.25 189 PRO A C 1
ATOM 1451 O O . PRO A 1 189 ? 28.958 -2.612 -11.209 1.00 90.25 189 PRO A O 1
ATOM 1454 N N . ASN A 1 190 ? 27.794 -2.706 -13.132 1.00 89.94 190 ASN A N 1
ATOM 1455 C CA . ASN A 1 190 ? 26.647 -1.941 -12.652 1.00 89.94 190 ASN A CA 1
ATOM 1456 C C . ASN A 1 190 ? 25.808 -2.765 -11.649 1.00 89.94 190 ASN A C 1
ATOM 1458 O O . ASN A 1 190 ? 25.271 -3.834 -11.966 1.00 89.94 190 ASN A O 1
ATOM 1462 N N . LEU A 1 191 ? 25.668 -2.246 -10.424 1.00 85.12 191 LEU A N 1
ATOM 1463 C CA . LEU A 1 191 ? 24.929 -2.894 -9.334 1.00 85.12 191 LEU A CA 1
ATOM 1464 C C . LEU A 1 191 ? 23.437 -3.085 -9.636 1.00 85.12 191 LEU A C 1
ATOM 1466 O O . LEU A 1 191 ? 22.847 -4.053 -9.150 1.00 85.12 191 LEU A O 1
ATOM 1470 N N . TRP A 1 192 ? 22.833 -2.210 -10.443 1.00 85.38 192 TRP A N 1
ATOM 1471 C CA . TRP A 1 192 ? 21.437 -2.336 -10.861 1.00 85.38 192 TRP A CA 1
ATOM 1472 C C . TRP A 1 192 ? 21.226 -3.601 -11.694 1.00 85.38 192 TRP A C 1
ATOM 1474 O O . TRP A 1 192 ? 20.254 -4.325 -11.502 1.00 85.38 192 TRP A O 1
ATOM 1484 N N . ILE A 1 193 ? 22.183 -3.921 -12.563 1.00 88.00 193 ILE A N 1
ATOM 1485 C CA . ILE A 1 193 ? 22.118 -5.091 -13.443 1.00 88.00 193 ILE A CA 1
ATOM 1486 C C . ILE A 1 193 ? 22.346 -6.389 -12.655 1.00 88.00 193 ILE A C 1
ATOM 1488 O O . ILE A 1 193 ? 21.717 -7.410 -12.932 1.00 88.00 193 ILE A O 1
ATOM 1492 N N . ARG A 1 194 ? 23.218 -6.355 -11.638 1.00 83.44 194 ARG A N 1
ATOM 1493 C CA . ARG A 1 194 ? 23.531 -7.525 -10.798 1.00 83.44 194 ARG A CA 1
ATOM 1494 C C . ARG A 1 194 ? 22.463 -7.851 -9.763 1.00 83.44 194 ARG A C 1
ATOM 1496 O O . ARG A 1 194 ? 22.349 -9.011 -9.357 1.00 83.44 194 ARG A O 1
ATOM 1503 N N . ARG A 1 195 ? 21.717 -6.853 -9.279 1.00 77.62 195 ARG A N 1
ATOM 1504 C CA . ARG A 1 195 ? 20.638 -7.077 -8.312 1.00 77.62 195 ARG A CA 1
ATOM 1505 C C . ARG A 1 195 ? 19.537 -7.872 -9.001 1.00 77.62 195 ARG A C 1
ATOM 1507 O O . ARG A 1 195 ? 18.712 -7.318 -9.719 1.00 77.62 195 ARG A O 1
ATOM 1514 N N . ARG A 1 196 ? 19.523 -9.188 -8.760 1.00 59.34 196 ARG A N 1
ATOM 1515 C CA . ARG A 1 196 ? 18.396 -10.031 -9.147 1.00 59.34 196 ARG A CA 1
ATOM 1516 C C . ARG A 1 196 ? 17.141 -9.418 -8.533 1.00 59.34 196 ARG A C 1
ATOM 1518 O O . ARG A 1 196 ? 17.095 -9.275 -7.308 1.00 59.34 196 ARG A O 1
ATOM 1525 N N . PRO A 1 197 ? 16.141 -9.045 -9.337 1.00 60.69 197 PRO A N 1
ATOM 1526 C CA . PRO A 1 197 ? 14.851 -8.699 -8.774 1.00 60.69 197 PRO A CA 1
ATOM 1527 C C . PRO A 1 197 ? 14.349 -9.869 -7.935 1.00 60.69 197 PRO A C 1
ATOM 1529 O O . PRO A 1 197 ? 14.498 -11.038 -8.304 1.00 60.69 197 PRO A O 1
ATOM 1532 N N . THR A 1 198 ? 13.808 -9.535 -6.768 1.00 55.53 198 THR A N 1
ATOM 1533 C CA . THR A 1 198 ? 13.222 -10.509 -5.851 1.00 55.53 198 THR A CA 1
ATOM 1534 C C . THR A 1 198 ? 12.202 -11.371 -6.601 1.00 55.53 198 THR A C 1
ATOM 1536 O O . THR A 1 198 ? 11.484 -10.819 -7.436 1.00 55.53 198 THR A O 1
ATOM 1539 N N . PRO A 1 199 ? 12.103 -12.684 -6.316 1.00 58.28 199 PRO A N 1
ATOM 1540 C CA . PRO A 1 199 ? 11.175 -13.604 -6.988 1.00 58.28 199 PRO A CA 1
ATOM 1541 C C . PRO A 1 199 ? 9.752 -13.038 -7.157 1.00 58.28 199 PRO A C 1
ATOM 1543 O O . PRO A 1 199 ? 9.140 -13.177 -8.213 1.00 58.28 199 PRO A O 1
ATOM 1546 N N . ASP A 1 200 ? 9.277 -12.287 -6.163 1.00 55.50 200 ASP A N 1
ATOM 1547 C CA . ASP A 1 200 ? 7.945 -11.673 -6.136 1.00 55.50 200 ASP A CA 1
ATOM 1548 C C . ASP A 1 200 ? 7.712 -10.597 -7.213 1.00 55.50 200 ASP A C 1
ATOM 1550 O O . ASP A 1 200 ? 6.569 -10.314 -7.569 1.00 55.50 200 ASP A O 1
ATOM 1554 N N . ALA A 1 201 ? 8.777 -9.996 -7.754 1.00 56.91 201 ALA A N 1
ATOM 1555 C CA . ALA A 1 201 ? 8.695 -8.995 -8.820 1.00 56.91 201 ALA A CA 1
ATOM 1556 C C . ALA A 1 201 ? 8.303 -9.606 -10.178 1.00 56.91 201 ALA A C 1
ATOM 1558 O O . ALA A 1 201 ? 7.849 -8.883 -11.065 1.00 56.91 201 ALA A O 1
ATOM 1559 N N . TRP A 1 202 ? 8.457 -10.924 -10.339 1.00 58.06 202 TRP A N 1
ATOM 1560 C CA . TRP A 1 202 ? 8.199 -11.641 -11.592 1.00 58.06 202 TRP A CA 1
ATOM 1561 C C . TRP A 1 202 ? 6.783 -12.195 -11.706 1.00 58.06 202 TRP A C 1
ATOM 1563 O O . TRP A 1 202 ? 6.288 -12.390 -12.815 1.00 58.06 202 TRP A O 1
ATOM 1573 N N . ALA A 1 203 ? 6.112 -12.414 -10.574 1.00 54.12 203 ALA A N 1
ATOM 1574 C CA . ALA A 1 203 ? 4.798 -13.052 -10.516 1.00 54.12 203 ALA A CA 1
ATOM 1575 C C . ALA A 1 203 ? 3.668 -12.236 -11.185 1.00 54.12 203 ALA A C 1
ATOM 1577 O O . ALA A 1 203 ? 2.566 -12.747 -11.350 1.00 54.12 203 ALA A O 1
ATOM 1578 N N . GLY A 1 204 ? 3.925 -10.980 -11.576 1.00 50.03 204 GLY A N 1
ATOM 1579 C CA . GLY A 1 204 ? 2.970 -10.109 -12.270 1.00 50.03 204 GLY A CA 1
ATOM 1580 C C . GLY A 1 204 ? 3.193 -9.949 -13.781 1.00 50.03 204 GLY A C 1
ATOM 1581 O O . GLY A 1 204 ? 2.485 -9.157 -14.400 1.00 50.03 204 GLY A O 1
ATOM 1582 N N . SER A 1 205 ? 4.175 -10.630 -14.387 1.00 48.78 205 SER A N 1
ATOM 1583 C CA . SER A 1 205 ? 4.460 -10.467 -15.821 1.00 48.78 205 SER A CA 1
ATOM 1584 C C . SER A 1 205 ? 3.489 -11.286 -16.694 1.00 48.78 205 SER A C 1
ATOM 1586 O O . SER A 1 205 ? 3.383 -12.500 -16.506 1.00 48.78 205 SER A O 1
ATOM 1588 N N . PRO A 1 206 ? 2.816 -10.682 -17.695 1.00 46.81 206 PRO A N 1
ATOM 1589 C CA . PRO A 1 206 ? 1.797 -11.351 -18.513 1.00 46.81 206 PRO A CA 1
ATOM 1590 C C . PRO A 1 206 ? 2.332 -12.468 -19.428 1.00 46.81 206 PRO A C 1
ATOM 1592 O O . PRO A 1 206 ? 1.539 -13.174 -20.043 1.00 46.81 206 PRO A O 1
ATOM 1595 N N . ARG A 1 207 ? 3.657 -12.662 -19.526 1.00 51.38 207 ARG A N 1
ATOM 1596 C CA . ARG A 1 207 ? 4.264 -13.758 -20.307 1.00 51.38 207 ARG A CA 1
ATOM 1597 C C . ARG A 1 207 ? 4.511 -15.046 -19.519 1.00 51.38 207 ARG A C 1
ATOM 1599 O O . ARG A 1 207 ? 4.867 -16.044 -20.131 1.00 51.38 207 ARG A O 1
ATOM 1606 N N . SER A 1 208 ? 4.271 -15.065 -18.209 1.00 41.38 208 SER A N 1
ATOM 1607 C CA . SER A 1 208 ? 4.503 -16.260 -17.383 1.00 41.38 208 SER A CA 1
ATOM 1608 C C . SER A 1 208 ? 3.337 -17.265 -17.386 1.00 41.38 208 SER A C 1
ATOM 1610 O O . SER A 1 208 ? 3.333 -18.189 -16.576 1.00 41.38 208 SER A O 1
ATOM 1612 N N . GLN A 1 209 ? 2.344 -17.126 -18.277 1.00 37.41 209 GLN A N 1
ATOM 1613 C CA . GLN A 1 209 ? 1.354 -18.186 -18.492 1.00 37.41 209 GLN A CA 1
ATOM 1614 C C . GLN A 1 209 ? 1.995 -19.331 -19.296 1.00 37.41 209 GLN A C 1
ATOM 1616 O O . GLN A 1 209 ? 2.444 -19.097 -20.421 1.00 37.41 209 GLN A O 1
ATOM 1621 N N . PRO A 1 210 ? 2.042 -20.570 -18.772 1.00 32.66 210 PRO A N 1
ATOM 1622 C CA . PRO A 1 210 ? 2.516 -21.701 -19.553 1.00 32.66 210 PRO A CA 1
ATOM 1623 C C . PRO A 1 210 ? 1.597 -21.896 -20.762 1.00 32.66 210 PRO A C 1
ATOM 1625 O O . PRO A 1 210 ? 0.373 -21.906 -20.630 1.00 32.66 210 PRO A O 1
ATOM 1628 N N . CYS A 1 211 ? 2.196 -22.068 -21.942 1.00 31.69 211 CYS A N 1
ATOM 1629 C CA . CYS A 1 211 ? 1.506 -22.496 -23.154 1.00 31.69 211 CYS A CA 1
ATOM 1630 C C . CYS A 1 211 ? 0.887 -23.885 -22.924 1.00 31.69 211 CYS A C 1
ATOM 1632 O O . CYS A 1 211 ? 1.496 -24.909 -23.220 1.00 31.69 211 CYS A O 1
ATOM 1634 N N . ALA A 1 212 ? -0.321 -23.927 -22.370 1.00 34.84 212 ALA A N 1
ATOM 1635 C CA . ALA A 1 212 ? -1.129 -25.126 -22.236 1.00 34.84 212 ALA A CA 1
ATOM 1636 C C . ALA A 1 212 ? -2.174 -25.144 -23.355 1.00 34.84 212 ALA A C 1
ATOM 1638 O O . ALA A 1 212 ? -3.325 -24.801 -23.131 1.00 34.84 212 ALA A O 1
ATOM 1639 N N . HIS A 1 213 ? -1.755 -25.519 -24.564 1.00 31.08 213 HIS A N 1
ATOM 1640 C CA . HIS A 1 213 ? -2.628 -26.104 -25.586 1.00 31.08 213 HIS A CA 1
ATOM 1641 C C . HIS A 1 213 ? -1.772 -26.895 -26.582 1.00 31.08 213 HIS A C 1
ATOM 1643 O O . HIS A 1 213 ? -1.384 -26.393 -27.630 1.00 31.08 213 HIS A O 1
ATOM 1649 N N . SER A 1 214 ? -1.512 -28.158 -26.245 1.00 32.94 214 SER A N 1
ATOM 1650 C CA . SER A 1 214 ? -1.272 -29.210 -27.232 1.00 32.94 214 SER A CA 1
ATOM 1651 C C . SER A 1 214 ? -2.146 -30.398 -26.860 1.00 32.94 214 SER A C 1
ATOM 1653 O O . SER A 1 214 ? -2.177 -30.845 -25.715 1.00 32.94 214 SER A O 1
ATOM 1655 N N . ALA A 1 215 ? -2.936 -30.806 -27.842 1.00 31.61 215 ALA A N 1
ATOM 1656 C CA . ALA A 1 215 ? -4.096 -31.657 -27.722 1.00 31.61 215 ALA A CA 1
ATOM 1657 C C . ALA A 1 215 ? -3.786 -33.107 -27.321 1.00 31.61 215 ALA A C 1
ATOM 1659 O O . ALA A 1 215 ? -2.728 -33.670 -27.592 1.00 31.61 215 ALA A O 1
ATOM 1660 N N . TRP A 1 216 ? -4.807 -33.696 -26.709 1.00 27.06 216 TRP A N 1
ATOM 1661 C CA . TRP A 1 216 ? -5.013 -35.111 -26.454 1.00 27.06 216 TRP A CA 1
ATOM 1662 C C . TRP A 1 216 ? -4.812 -36.017 -27.682 1.00 27.06 216 TRP A C 1
ATOM 1664 O O . TRP A 1 216 ? -5.357 -35.750 -28.748 1.00 27.06 216 TRP A O 1
ATOM 1674 N N . HIS A 1 217 ? -4.220 -37.193 -27.454 1.00 28.50 217 HIS A N 1
ATOM 1675 C CA . HIS A 1 217 ? -4.724 -38.461 -27.996 1.00 28.50 217 HIS A CA 1
ATOM 1676 C C . HIS A 1 217 ? -4.481 -39.593 -26.981 1.00 28.50 217 HIS A C 1
ATOM 1678 O O . HIS A 1 217 ? -3.336 -39.803 -26.579 1.00 28.50 217 HIS A O 1
ATOM 1684 N N . PRO A 1 218 ? -5.513 -40.359 -26.578 1.00 34.31 218 PRO A N 1
ATOM 1685 C CA . PRO A 1 218 ? -5.335 -41.571 -25.796 1.00 34.31 218 PRO A CA 1
ATOM 1686 C C . PRO A 1 218 ? -5.142 -42.762 -26.744 1.00 34.31 218 PRO A C 1
ATOM 1688 O O . PRO A 1 218 ? -5.927 -42.962 -27.673 1.00 34.31 218 PRO A O 1
ATOM 1691 N N . ARG A 1 219 ? -4.122 -43.591 -26.501 1.00 28.72 219 ARG A N 1
ATOM 1692 C CA . ARG A 1 219 ? -4.042 -44.929 -27.099 1.00 28.72 219 ARG A CA 1
ATOM 1693 C C . ARG A 1 219 ? -3.846 -45.973 -26.013 1.00 28.72 219 ARG A C 1
ATOM 1695 O O . ARG A 1 219 ? -2.855 -45.982 -25.291 1.00 28.72 219 ARG A O 1
ATOM 1702 N N . SER A 1 220 ? -4.851 -46.826 -25.916 1.00 32.69 220 SER A N 1
ATOM 1703 C CA . SER A 1 220 ? -4.972 -47.961 -25.021 1.00 32.69 220 SER A CA 1
ATOM 1704 C C . SER A 1 220 ? -4.035 -49.108 -25.418 1.00 32.69 220 SER A C 1
ATOM 1706 O O . SER A 1 220 ? -3.868 -49.401 -26.600 1.00 32.69 220 SER A O 1
ATOM 1708 N N . SER A 1 221 ? -3.514 -49.768 -24.379 1.00 37.12 221 SER A N 1
ATOM 1709 C CA . SER A 1 221 ? -3.217 -51.205 -24.245 1.00 37.12 221 SER A CA 1
ATOM 1710 C C . SER A 1 221 ? -2.284 -51.918 -25.243 1.00 37.12 221 SER A C 1
ATOM 1712 O O . SER A 1 221 ? -2.665 -52.274 -26.355 1.00 37.12 221 SER A O 1
ATOM 1714 N N . ARG A 1 222 ? -1.141 -52.392 -24.717 1.00 31.97 222 ARG A N 1
ATOM 1715 C CA . ARG A 1 222 ? -0.834 -53.838 -24.675 1.00 31.97 222 ARG A CA 1
ATOM 1716 C C . ARG A 1 222 ? 0.260 -54.181 -23.665 1.00 31.97 222 ARG A C 1
ATOM 1718 O O . ARG A 1 222 ? 1.350 -53.623 -23.681 1.00 31.97 222 ARG A O 1
ATOM 1725 N N . SER A 1 223 ? -0.072 -55.151 -22.822 1.00 34.91 223 SER A N 1
ATOM 1726 C CA . SER A 1 223 ? 0.811 -55.926 -21.961 1.00 34.91 223 SER A CA 1
ATOM 1727 C C . SER A 1 223 ? 1.930 -56.605 -22.749 1.00 34.91 223 SER A C 1
ATOM 1729 O O . SER A 1 223 ? 1.670 -57.154 -23.818 1.00 34.91 223 SER A O 1
ATOM 1731 N N . SER A 1 224 ? 3.128 -56.679 -22.169 1.00 35.16 224 SER A N 1
ATOM 1732 C CA . SER A 1 224 ? 4.008 -57.855 -22.244 1.00 35.16 224 SER A CA 1
ATOM 1733 C C . SER A 1 224 ? 5.072 -57.786 -21.153 1.00 35.16 224 SER A C 1
ATOM 1735 O O . SER A 1 224 ? 5.791 -56.803 -21.010 1.00 35.16 224 SER A O 1
ATOM 1737 N N . ALA A 1 225 ? 5.118 -58.855 -20.367 1.00 36.69 225 ALA A N 1
ATOM 1738 C CA . ALA A 1 225 ? 6.103 -59.136 -19.341 1.00 36.69 225 ALA A CA 1
ATOM 1739 C C . ALA A 1 225 ? 7.471 -59.479 -19.953 1.00 36.69 225 ALA A C 1
ATOM 1741 O O . ALA A 1 225 ? 7.520 -60.152 -20.978 1.00 36.69 225 ALA A O 1
ATOM 1742 N N . SER A 1 226 ? 8.561 -59.086 -19.287 1.00 32.91 226 SER A N 1
ATOM 1743 C CA . SER A 1 226 ? 9.914 -59.684 -19.345 1.00 32.91 226 SER A CA 1
ATOM 1744 C C . SER A 1 226 ? 10.735 -59.029 -18.223 1.00 32.91 226 SER A C 1
ATOM 1746 O O . SER A 1 226 ? 10.958 -57.827 -18.248 1.00 32.91 226 SER A O 1
ATOM 1748 N N . ARG A 1 227 ? 10.917 -59.675 -17.066 1.00 30.25 227 ARG A N 1
ATOM 1749 C CA . ARG A 1 227 ? 11.998 -60.625 -16.738 1.00 30.25 227 ARG A CA 1
ATOM 1750 C C . ARG A 1 227 ? 13.390 -59.977 -16.880 1.00 30.25 227 ARG A C 1
ATOM 1752 O O . ARG A 1 227 ? 13.983 -59.998 -17.949 1.00 30.25 227 ARG A O 1
ATOM 1759 N N . TRP A 1 228 ? 13.893 -59.430 -15.772 1.00 35.06 228 TRP A N 1
ATOM 1760 C CA . TRP A 1 228 ? 15.282 -58.993 -15.595 1.00 35.06 228 TRP A CA 1
ATOM 1761 C C . TRP A 1 228 ? 16.142 -60.175 -15.119 1.00 35.06 228 TRP A C 1
ATOM 1763 O O . TRP A 1 228 ? 15.748 -60.818 -14.142 1.00 35.06 228 TRP A O 1
ATOM 1773 N N . PRO A 1 229 ? 17.301 -60.469 -15.733 1.00 46.94 229 PRO A N 1
ATOM 1774 C CA . PRO A 1 229 ? 18.319 -61.299 -15.108 1.00 46.94 229 PRO A CA 1
ATOM 1775 C C . PRO A 1 229 ? 19.385 -60.441 -14.414 1.00 46.94 229 PRO A C 1
ATOM 1777 O O . PRO A 1 229 ? 19.925 -59.489 -14.978 1.00 46.94 229 PRO A O 1
ATOM 1780 N N . CYS A 1 230 ? 19.701 -60.825 -13.179 1.00 36.41 230 CYS A N 1
ATOM 1781 C CA . CYS A 1 230 ? 20.933 -60.468 -12.490 1.00 36.41 230 CYS A CA 1
ATOM 1782 C C . CYS A 1 230 ? 22.134 -61.108 -13.212 1.00 36.41 230 CYS A C 1
ATOM 1784 O O . CYS A 1 230 ? 22.151 -62.324 -13.373 1.00 36.41 230 CYS A O 1
ATOM 1786 N N . GLY A 1 231 ? 23.141 -60.315 -13.586 1.00 34.22 231 GLY A N 1
ATOM 1787 C CA . GLY A 1 231 ? 24.517 -60.774 -13.837 1.00 34.22 231 GLY A CA 1
ATOM 1788 C C . GLY A 1 231 ? 25.403 -60.136 -12.768 1.00 34.22 231 GLY A C 1
ATOM 1789 O O . GLY A 1 231 ? 25.345 -58.928 -12.564 1.00 34.22 231 GLY A O 1
ATOM 1790 N N . GLU A 1 232 ? 25.916 -60.904 -11.814 1.00 33.66 232 GLU A N 1
ATOM 1791 C CA . GLU A 1 232 ? 27.145 -61.712 -11.856 1.00 33.66 232 GLU A CA 1
ATOM 1792 C C . GLU A 1 232 ? 28.434 -60.899 -11.695 1.00 33.66 232 GLU A C 1
ATOM 1794 O O . GLU A 1 232 ? 28.726 -59.933 -12.390 1.00 33.66 232 GLU A O 1
ATOM 1799 N N . ARG A 1 233 ? 29.165 -61.327 -10.664 1.00 36.12 233 ARG A N 1
ATOM 1800 C CA . ARG A 1 233 ? 30.414 -60.804 -10.126 1.00 36.12 233 ARG A CA 1
ATOM 1801 C C . ARG A 1 233 ? 31.586 -61.342 -10.936 1.00 36.12 233 ARG A C 1
ATOM 1803 O O . ARG A 1 233 ? 31.613 -62.534 -11.213 1.00 36.12 233 ARG A O 1
ATOM 1810 N N . THR A 1 234 ? 32.641 -60.546 -11.068 1.00 40.09 234 THR A N 1
ATOM 1811 C CA . THR A 1 234 ? 34.009 -61.080 -11.044 1.00 40.09 234 THR A CA 1
ATOM 1812 C C . THR A 1 234 ? 34.879 -60.239 -10.125 1.00 40.09 234 THR A C 1
ATOM 1814 O O . THR A 1 234 ? 35.017 -59.029 -10.293 1.00 40.09 234 THR A O 1
ATOM 1817 N N . CYS A 1 235 ? 35.431 -60.921 -9.126 1.00 34.47 235 CYS A N 1
ATOM 1818 C CA . CYS A 1 235 ? 36.436 -60.444 -8.195 1.00 34.47 235 CYS A CA 1
ATOM 1819 C C . CYS A 1 235 ? 37.789 -60.272 -8.894 1.00 34.47 235 CYS A C 1
ATOM 1821 O O . CYS A 1 235 ? 38.173 -61.109 -9.707 1.00 34.47 235 CYS A O 1
ATOM 1823 N N . SER A 1 236 ? 38.561 -59.273 -8.476 1.00 34.44 236 SER A N 1
ATOM 1824 C CA . SER A 1 236 ? 40.026 -59.344 -8.412 1.00 34.44 236 SER A CA 1
ATOM 1825 C C . SER A 1 236 ? 40.514 -58.374 -7.331 1.00 34.44 236 SER A C 1
ATOM 1827 O O . SER A 1 236 ? 40.406 -57.161 -7.467 1.00 34.44 236 SER A O 1
ATOM 1829 N N . SER A 1 237 ? 40.962 -58.965 -6.225 1.00 36.09 237 SER A N 1
ATOM 1830 C CA . SER A 1 237 ? 41.805 -58.387 -5.160 1.00 36.09 237 SER A CA 1
ATOM 1831 C C . SER A 1 237 ? 43.294 -58.574 -5.573 1.00 36.09 237 SER A C 1
ATOM 1833 O O . SER A 1 237 ? 43.490 -59.287 -6.564 1.00 36.09 237 SER A O 1
ATOM 1835 N N . PRO A 1 238 ? 44.345 -58.067 -4.870 1.00 59.66 238 PRO A N 1
ATOM 1836 C CA . PRO A 1 238 ? 44.402 -57.936 -3.405 1.00 59.66 238 PRO A CA 1
ATOM 1837 C C . PRO A 1 238 ? 45.196 -56.755 -2.777 1.00 59.66 238 PRO A C 1
ATOM 1839 O O . PRO A 1 238 ? 45.928 -56.035 -3.445 1.00 59.66 238 PRO A O 1
ATOM 1842 N N . ASP A 1 239 ? 45.032 -56.674 -1.443 1.00 38.34 239 ASP A N 1
ATOM 1843 C CA . ASP A 1 239 ? 45.895 -56.136 -0.362 1.00 38.34 239 ASP A CA 1
ATOM 1844 C C . ASP A 1 239 ? 46.175 -54.613 -0.311 1.00 38.34 239 ASP A C 1
ATOM 1846 O O . ASP A 1 239 ? 46.588 -54.000 -1.282 1.00 38.34 239 ASP A O 1
ATOM 1850 N N . VAL A 1 240 ? 45.955 -53.896 0.808 1.00 39.31 240 VAL A N 1
ATOM 1851 C CA . VAL A 1 240 ? 46.648 -54.034 2.110 1.00 39.31 240 VAL A CA 1
ATOM 1852 C C . VAL A 1 240 ? 45.834 -53.436 3.296 1.00 39.31 240 VAL A C 1
ATOM 1854 O O . VAL A 1 240 ? 45.284 -52.346 3.191 1.00 39.31 240 VAL A O 1
ATOM 1857 N N . ALA A 1 241 ? 45.846 -54.170 4.428 1.00 38.16 241 ALA A N 1
ATOM 1858 C CA . ALA A 1 241 ? 45.686 -53.822 5.869 1.00 38.16 241 ALA A CA 1
ATOM 1859 C C . ALA A 1 241 ? 44.499 -52.943 6.354 1.00 38.16 241 ALA A C 1
ATOM 1861 O O . ALA A 1 241 ? 44.432 -51.749 6.101 1.00 38.16 241 ALA A O 1
ATOM 1862 N N . ARG A 1 242 ? 43.483 -53.492 7.048 1.00 36.78 242 ARG A N 1
ATOM 1863 C CA . ARG A 1 242 ? 43.377 -53.875 8.491 1.00 36.78 242 ARG A CA 1
ATOM 1864 C C . ARG A 1 242 ? 43.546 -52.749 9.529 1.00 36.78 242 ARG A C 1
ATOM 1866 O O . ARG A 1 242 ? 44.661 -52.435 9.925 1.00 36.78 242 ARG A O 1
ATOM 1873 N N . SER A 1 243 ? 42.419 -52.324 10.110 1.00 38.84 243 SER A N 1
ATOM 1874 C CA . SER A 1 243 ? 42.128 -52.216 11.563 1.00 38.84 243 SER A CA 1
ATOM 1875 C C . SER A 1 243 ? 40.829 -51.424 11.741 1.00 38.84 243 SER A C 1
ATOM 1877 O O . SER A 1 243 ? 40.595 -50.491 10.991 1.00 38.84 243 SER A O 1
ATOM 1879 N N . ALA A 1 244 ? 39.940 -51.627 12.703 1.00 39.66 244 ALA A N 1
ATOM 1880 C CA . ALA A 1 244 ? 39.573 -52.699 13.617 1.00 39.66 244 ALA A CA 1
ATOM 1881 C C . ALA A 1 244 ? 38.243 -52.205 14.229 1.00 39.66 244 ALA A C 1
ATOM 1883 O O . ALA A 1 244 ? 38.049 -51.006 14.427 1.00 39.66 244 ALA A O 1
ATOM 1884 N N . CYS A 1 245 ? 37.307 -53.115 14.480 1.00 36.44 245 CYS A N 1
ATOM 1885 C CA . CYS A 1 245 ? 36.003 -52.832 15.070 1.00 36.44 245 CYS A CA 1
ATOM 1886 C C . CYS A 1 245 ? 36.097 -52.316 16.517 1.00 36.44 245 CYS A C 1
ATOM 1888 O O . CYS A 1 245 ? 36.887 -52.841 17.298 1.00 36.44 245 CYS A O 1
ATOM 1890 N N . SER A 1 246 ? 35.175 -51.432 16.916 1.00 35.00 246 SER A N 1
ATOM 1891 C CA . SER A 1 246 ? 34.322 -51.639 18.105 1.00 35.00 246 SER A CA 1
ATOM 1892 C C . SER A 1 246 ? 33.180 -50.613 18.184 1.00 35.00 246 SER A C 1
ATOM 1894 O O . SER A 1 246 ? 33.427 -49.423 17.994 1.00 35.00 246 SER A O 1
ATOM 1896 N N . PRO A 1 247 ? 31.941 -51.043 18.497 1.00 48.16 247 PRO A N 1
ATOM 1897 C CA . PRO A 1 247 ? 30.825 -50.166 18.826 1.00 48.16 247 PRO A CA 1
ATOM 1898 C C . PRO A 1 247 ? 30.626 -50.100 20.350 1.00 48.16 247 PRO A C 1
ATOM 1900 O O . PRO A 1 247 ? 30.517 -51.135 21.006 1.00 48.16 247 PRO A O 1
ATOM 1903 N N . GLN A 1 248 ? 30.503 -48.902 20.924 1.00 37.41 248 GLN A N 1
ATOM 1904 C CA . GLN A 1 248 ? 30.005 -48.740 22.293 1.00 37.41 248 GLN A CA 1
ATOM 1905 C C . GLN A 1 248 ? 28.692 -47.958 22.306 1.00 37.41 248 GLN A C 1
ATOM 1907 O O . GLN A 1 248 ? 28.627 -46.771 22.002 1.00 37.41 248 GLN A O 1
ATOM 1912 N N . ARG A 1 249 ? 27.637 -48.698 22.664 1.00 42.66 249 ARG A N 1
ATOM 1913 C CA . ARG A 1 249 ? 26.379 -48.211 23.227 1.00 42.66 249 ARG A CA 1
ATOM 1914 C C . ARG A 1 249 ? 26.629 -47.764 24.670 1.00 42.66 249 ARG A C 1
ATOM 1916 O O . ARG A 1 249 ? 27.094 -48.586 25.451 1.00 42.66 249 ARG A O 1
ATOM 1923 N N . SER A 1 250 ? 26.194 -46.556 25.020 1.00 38.34 250 SER A N 1
ATOM 1924 C CA . SER A 1 250 ? 25.930 -46.110 26.401 1.00 38.34 250 SER A CA 1
ATOM 1925 C C . SER A 1 250 ? 24.883 -44.989 26.307 1.00 38.34 250 SER A C 1
ATOM 1927 O O . SER A 1 250 ? 25.167 -43.931 25.762 1.00 38.34 250 SER A O 1
ATOM 1929 N N . ALA A 1 251 ? 23.593 -45.275 26.486 1.00 33.28 251 ALA A N 1
ATOM 1930 C CA . ALA A 1 251 ? 22.883 -45.190 27.766 1.00 33.28 251 ALA A CA 1
ATOM 1931 C C . ALA A 1 251 ? 22.861 -43.762 28.353 1.00 33.28 251 ALA A C 1
ATOM 1933 O O . ALA A 1 251 ? 23.830 -43.305 28.952 1.00 33.28 251 ALA A O 1
ATOM 1934 N N . CYS A 1 252 ? 21.713 -43.089 28.200 1.00 43.28 252 CYS A N 1
ATOM 1935 C CA . CYS A 1 252 ? 21.278 -42.003 29.080 1.00 43.28 252 CYS A CA 1
ATOM 1936 C C . CYS A 1 252 ? 21.191 -42.508 30.531 1.00 43.28 252 CYS A C 1
ATOM 1938 O O . CYS A 1 252 ? 20.938 -43.696 30.753 1.00 43.28 252 CYS A O 1
ATOM 1940 N N . PRO A 1 253 ? 21.291 -41.600 31.510 1.00 50.78 253 PRO A N 1
ATOM 1941 C CA . PRO A 1 253 ? 20.048 -41.243 32.189 1.00 50.78 253 PRO A CA 1
ATOM 1942 C C . PRO A 1 253 ? 19.939 -39.754 32.547 1.00 50.78 253 PRO A C 1
ATOM 1944 O O . PRO A 1 253 ? 20.884 -39.116 33.007 1.00 50.78 253 PRO A O 1
ATOM 1947 N N . SER A 1 254 ? 18.727 -39.228 32.382 1.00 46.69 254 SER A N 1
ATOM 1948 C CA . SER A 1 254 ? 18.227 -38.088 33.152 1.00 46.69 254 SER A CA 1
ATOM 1949 C C . SER A 1 254 ? 18.146 -38.436 34.643 1.00 46.69 254 SER A C 1
ATOM 1951 O O . SER A 1 254 ? 17.896 -39.591 34.992 1.00 46.69 254 SER A O 1
ATOM 1953 N N . PRO A 1 255 ? 18.248 -37.426 35.515 1.00 54.72 255 PRO A N 1
ATOM 1954 C CA . PRO A 1 255 ? 17.295 -37.295 36.619 1.00 54.72 255 PRO A CA 1
ATOM 1955 C C . PRO A 1 255 ? 16.716 -35.868 36.648 1.00 54.72 255 PRO A C 1
ATOM 1957 O O . PRO A 1 255 ? 17.419 -34.891 36.411 1.00 54.72 255 PRO A O 1
ATOM 1960 N N . CYS A 1 256 ? 15.392 -35.742 36.654 1.00 35.62 256 CYS A N 1
ATOM 1961 C CA . CYS A 1 256 ? 14.525 -35.593 37.832 1.00 35.62 256 CYS A CA 1
ATOM 1962 C C . CYS A 1 256 ? 14.399 -34.143 38.317 1.00 35.62 256 CYS A C 1
ATOM 1964 O O . CYS A 1 256 ? 15.363 -33.483 38.693 1.00 35.62 256 CYS A O 1
ATOM 1966 N N . CYS A 1 257 ? 13.143 -33.709 38.289 1.00 40.16 257 CYS A N 1
ATOM 1967 C CA . CYS A 1 257 ? 12.569 -32.542 38.930 1.00 40.16 257 CYS A CA 1
ATOM 1968 C C . CYS A 1 257 ? 12.852 -32.517 40.439 1.00 40.16 257 CYS A C 1
ATOM 1970 O O . CYS A 1 257 ? 12.907 -33.574 41.060 1.00 40.16 257 CYS A O 1
ATOM 1972 N N . ASP A 1 258 ? 12.995 -31.309 40.991 1.00 34.94 258 ASP A N 1
ATOM 1973 C CA . ASP A 1 258 ? 12.282 -30.793 42.177 1.00 34.94 258 ASP A CA 1
ATOM 1974 C C . ASP A 1 258 ? 13.125 -29.739 42.906 1.00 34.94 258 ASP A C 1
ATOM 1976 O O . ASP A 1 258 ? 14.188 -30.047 43.437 1.00 34.94 258 ASP A O 1
ATOM 1980 N N . ALA A 1 259 ? 12.631 -28.495 42.957 1.00 37.28 259 ALA A N 1
ATOM 1981 C CA . ALA A 1 259 ? 12.734 -27.598 44.118 1.00 37.28 259 ALA A CA 1
ATOM 1982 C C . ALA A 1 259 ? 12.046 -26.239 43.851 1.00 37.28 259 ALA A C 1
ATOM 1984 O O . ALA A 1 259 ? 11.928 -25.820 42.699 1.00 37.28 25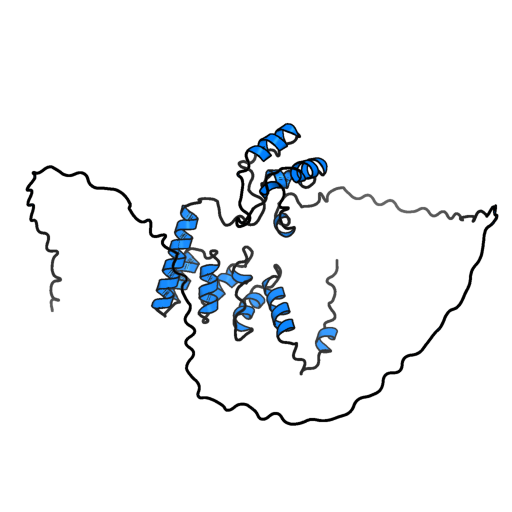9 ALA A O 1
ATOM 1985 N N . PRO A 1 260 ? 11.572 -25.540 44.903 1.00 51.91 260 PRO A N 1
ATOM 1986 C CA . PRO A 1 260 ? 10.389 -24.700 44.826 1.00 51.91 260 PRO A CA 1
ATOM 1987 C C . PRO A 1 260 ? 10.651 -23.188 44.815 1.00 51.91 260 PRO A C 1
ATOM 1989 O O . PRO A 1 260 ? 11.654 -22.665 45.294 1.00 51.91 260 PRO A O 1
ATOM 1992 N N . ASN A 1 261 ? 9.633 -22.513 44.286 1.00 48.75 261 ASN A N 1
ATOM 1993 C CA . ASN A 1 261 ? 9.115 -21.186 44.608 1.00 48.75 261 ASN A CA 1
ATOM 1994 C C . ASN A 1 261 ? 9.802 -20.451 45.785 1.00 48.75 261 ASN A C 1
ATOM 1996 O O . ASN A 1 261 ? 9.555 -20.747 46.953 1.00 48.75 261 ASN A O 1
ATOM 2000 N N . SER A 1 262 ? 10.592 -19.424 45.470 1.00 40.34 262 SER A N 1
ATOM 2001 C CA . SER A 1 262 ? 10.962 -18.363 46.412 1.00 40.34 262 SER A CA 1
ATOM 2002 C C . SER A 1 262 ? 10.497 -17.024 45.843 1.00 40.34 262 SER A C 1
ATOM 2004 O O . SER A 1 262 ? 10.847 -16.622 44.732 1.00 40.34 262 SER A O 1
ATOM 2006 N N . GLY A 1 263 ? 9.613 -16.380 46.604 1.00 45.38 263 GLY A N 1
ATOM 2007 C CA . GLY A 1 263 ? 8.890 -15.181 46.219 1.00 45.38 263 GLY A CA 1
ATOM 2008 C C . GLY A 1 263 ? 9.806 -14.018 45.856 1.00 45.38 263 GLY A C 1
ATOM 2009 O O . GLY A 1 263 ? 10.724 -13.660 46.594 1.00 45.38 263 GLY A O 1
ATOM 2010 N N . ARG A 1 264 ? 9.497 -13.379 44.726 1.00 46.31 264 ARG A N 1
ATOM 2011 C CA . ARG A 1 264 ? 9.980 -12.035 44.419 1.00 46.31 264 ARG A CA 1
ATOM 2012 C C . ARG A 1 264 ? 8.933 -11.009 44.860 1.00 46.31 264 ARG A C 1
ATOM 2014 O O . ARG A 1 264 ? 7.773 -11.143 44.469 1.00 46.31 264 ARG A O 1
ATOM 2021 N N . PRO A 1 265 ? 9.316 -9.977 45.629 1.00 49.84 265 PRO A N 1
ATOM 2022 C CA . PRO A 1 265 ? 8.429 -8.868 45.938 1.00 49.84 265 PRO A CA 1
ATOM 2023 C C . PRO A 1 265 ? 8.157 -8.065 44.660 1.00 49.84 265 PRO A C 1
ATOM 2025 O O . PRO A 1 265 ? 9.075 -7.732 43.908 1.00 49.84 265 PRO A O 1
ATOM 2028 N N . GLY A 1 266 ? 6.878 -7.794 44.397 1.00 56.66 266 GLY A N 1
ATOM 2029 C CA . GLY A 1 266 ? 6.449 -6.963 43.275 1.00 56.66 266 GLY A CA 1
ATOM 2030 C C . GLY A 1 266 ? 6.912 -5.509 43.441 1.00 56.66 266 GLY A C 1
ATOM 2031 O O . GLY A 1 266 ? 6.997 -5.020 44.570 1.00 56.66 266 GLY A O 1
ATOM 2032 N N . PRO A 1 267 ? 7.214 -4.797 42.342 1.00 59.66 267 PRO A N 1
ATOM 2033 C CA . PRO A 1 267 ? 7.604 -3.398 42.413 1.00 59.66 267 PRO A CA 1
ATOM 2034 C C . PRO A 1 267 ? 6.399 -2.509 42.776 1.00 59.66 267 PRO A C 1
ATOM 2036 O O . PRO A 1 267 ? 5.253 -2.854 42.463 1.00 59.66 267 PRO A O 1
ATOM 2039 N N . PRO A 1 268 ? 6.636 -1.354 43.422 1.00 57.25 268 PRO A N 1
ATOM 2040 C CA . PRO A 1 268 ? 5.574 -0.445 43.827 1.00 57.25 268 PRO A CA 1
ATOM 2041 C C . PRO A 1 268 ? 4.855 0.146 42.608 1.00 57.25 268 PRO A C 1
ATOM 2043 O O . PRO A 1 268 ? 5.480 0.590 41.642 1.00 57.25 268 PRO A O 1
ATOM 2046 N N . ARG A 1 269 ? 3.520 0.174 42.679 1.00 53.25 269 ARG A N 1
ATOM 2047 C CA . ARG A 1 269 ? 2.656 0.913 41.752 1.00 53.25 269 ARG A CA 1
ATOM 2048 C C . ARG A 1 269 ? 2.919 2.412 41.923 1.00 53.25 269 ARG A C 1
ATOM 2050 O O . ARG A 1 269 ? 2.515 2.997 42.922 1.00 53.25 269 ARG A O 1
ATOM 2057 N N . GLY A 1 270 ? 3.612 3.010 40.958 1.00 53.81 270 GLY A N 1
ATOM 2058 C CA . GLY A 1 270 ? 3.658 4.461 40.778 1.00 53.81 270 GLY A CA 1
ATOM 2059 C C . GLY A 1 270 ? 2.397 4.969 40.063 1.00 53.81 270 GLY A C 1
ATOM 2060 O O . GLY A 1 270 ? 1.761 4.190 39.348 1.00 53.81 270 GLY A O 1
ATOM 2061 N N . PRO A 1 271 ? 2.020 6.245 40.258 1.00 54.19 271 PRO A N 1
ATOM 2062 C CA . PRO A 1 271 ? 0.779 6.808 39.734 1.00 54.19 271 PRO A CA 1
ATOM 2063 C C . PRO A 1 271 ? 0.789 6.884 38.203 1.00 54.19 271 PRO A C 1
ATOM 2065 O O . PRO A 1 271 ? 1.814 7.184 37.586 1.00 54.19 271 PRO A O 1
ATOM 2068 N N . GLU A 1 272 ? -0.373 6.603 37.609 1.00 45.69 272 GLU A N 1
ATOM 2069 C CA . GLU A 1 272 ? -0.677 6.735 36.183 1.00 45.69 272 GLU A CA 1
ATOM 2070 C C . GLU A 1 272 ? -0.386 8.160 35.698 1.00 45.69 272 GLU A C 1
ATOM 2072 O O . GLU A 1 272 ? -1.190 9.078 35.832 1.00 45.69 272 GLU A O 1
ATOM 2077 N N . GLY A 1 273 ? 0.811 8.340 35.143 1.00 39.56 273 GLY A N 1
ATOM 2078 C CA . GLY A 1 273 ? 1.168 9.494 34.338 1.00 39.56 273 GLY A CA 1
ATOM 2079 C C . GLY A 1 273 ? 0.680 9.284 32.912 1.00 39.56 273 GLY A C 1
ATOM 2080 O O . GLY A 1 273 ? 1.142 8.375 32.218 1.00 39.56 273 GLY A O 1
ATOM 2081 N N . ASP A 1 274 ? -0.241 10.146 32.505 1.00 46.44 274 ASP A N 1
ATOM 2082 C CA . ASP A 1 274 ? -0.792 10.311 31.167 1.00 46.44 274 ASP A CA 1
ATOM 2083 C C . ASP A 1 274 ? 0.337 10.393 30.116 1.00 46.44 274 ASP A C 1
ATOM 2085 O O . ASP A 1 274 ? 1.012 11.412 29.946 1.00 46.44 274 ASP A O 1
ATOM 2089 N N . ARG A 1 275 ? 0.629 9.268 29.450 1.00 41.19 275 ARG A N 1
ATOM 2090 C CA . ARG A 1 275 ? 1.662 9.184 28.407 1.00 41.19 275 ARG A CA 1
ATOM 2091 C C . ARG A 1 275 ? 1.049 9.557 27.068 1.00 41.19 275 ARG A C 1
ATOM 2093 O O . ARG A 1 275 ? 0.720 8.699 26.249 1.00 41.19 275 ARG A O 1
ATOM 2100 N N . THR A 1 276 ? 0.974 10.857 26.820 1.00 41.00 276 THR A N 1
ATOM 2101 C CA . THR A 1 276 ? 0.821 11.419 25.479 1.00 41.00 276 THR A CA 1
ATOM 2102 C C . THR A 1 276 ? 2.042 11.010 24.648 1.00 41.00 276 THR A C 1
ATOM 2104 O O . THR A 1 276 ? 3.132 11.571 24.761 1.00 41.00 276 THR A O 1
ATOM 2107 N N . ALA A 1 277 ? 1.888 9.971 23.827 1.00 39.41 277 ALA A N 1
ATOM 2108 C CA . ALA A 1 277 ? 2.886 9.587 22.841 1.00 39.41 277 ALA A CA 1
ATOM 2109 C C . ALA A 1 277 ? 2.956 10.679 21.763 1.00 39.41 277 ALA A C 1
ATOM 2111 O O . ALA A 1 277 ? 2.129 10.738 20.854 1.00 39.41 277 ALA A O 1
ATOM 2112 N N . ALA A 1 278 ? 3.944 11.565 21.881 1.00 38.53 278 ALA A N 1
ATOM 2113 C CA . ALA A 1 278 ? 4.282 12.527 20.847 1.00 38.53 278 ALA A CA 1
ATOM 2114 C C . ALA A 1 278 ? 4.726 11.777 19.580 1.00 38.53 278 ALA A C 1
ATOM 2116 O O . ALA A 1 278 ? 5.829 11.227 19.521 1.00 38.53 278 ALA A O 1
ATOM 2117 N N . LEU A 1 279 ? 3.877 11.774 18.548 1.00 41.62 279 LEU A N 1
ATOM 2118 C CA . LEU A 1 279 ? 4.323 11.529 17.181 1.00 41.62 279 LEU A CA 1
ATOM 2119 C C . LEU A 1 279 ? 5.316 12.648 16.829 1.00 41.62 279 LEU A C 1
ATOM 2121 O O . LEU A 1 279 ? 4.927 13.779 16.539 1.00 41.62 279 LEU A O 1
ATOM 2125 N N . ARG A 1 280 ? 6.616 12.346 16.891 1.00 40.84 280 ARG A N 1
ATOM 2126 C CA . ARG A 1 280 ? 7.652 13.193 16.296 1.00 40.84 280 ARG A CA 1
ATOM 2127 C C . ARG A 1 280 ? 7.477 13.149 14.782 1.00 40.84 280 ARG A C 1
ATOM 2129 O O . ARG A 1 280 ? 7.936 12.216 14.129 1.00 40.84 280 ARG A O 1
ATOM 2136 N N . VAL A 1 281 ? 6.844 14.182 14.239 1.00 39.72 281 VAL A N 1
ATOM 2137 C CA . VAL A 1 281 ? 6.972 14.555 12.829 1.00 39.72 281 VAL A CA 1
ATOM 2138 C C . VAL A 1 281 ? 8.462 14.795 12.571 1.00 39.72 281 VAL A C 1
ATOM 2140 O O . VAL A 1 281 ? 9.063 15.706 13.143 1.00 39.72 281 VAL A O 1
ATOM 2143 N N . ARG A 1 282 ? 9.095 13.930 11.771 1.00 38.59 282 ARG A N 1
ATOM 2144 C CA . ARG A 1 282 ? 10.443 14.178 11.247 1.00 38.59 282 ARG A CA 1
ATOM 2145 C C . ARG A 1 282 ? 10.341 15.369 10.296 1.00 38.59 282 ARG A C 1
ATOM 2147 O O . ARG A 1 282 ? 9.918 15.213 9.158 1.00 38.59 282 ARG A O 1
ATOM 2154 N N . ALA A 1 283 ? 10.717 16.553 10.771 1.00 39.16 283 ALA A N 1
ATOM 2155 C CA . ALA A 1 283 ? 10.948 17.697 9.902 1.00 39.16 283 ALA A CA 1
ATOM 2156 C C . ALA A 1 283 ? 12.086 17.362 8.914 1.00 39.16 283 ALA A C 1
ATOM 2158 O O . ALA A 1 283 ? 13.092 16.775 9.332 1.00 39.16 283 ALA A O 1
ATOM 2159 N N . PRO A 1 284 ? 11.967 17.710 7.623 1.00 43.19 284 PRO A N 1
ATOM 2160 C CA . PRO A 1 284 ? 13.054 17.523 6.675 1.00 43.19 284 PRO A CA 1
ATOM 2161 C C . PRO A 1 284 ? 14.249 18.391 7.083 1.00 43.19 284 PRO A C 1
ATOM 2163 O O . PRO A 1 284 ? 14.108 19.580 7.377 1.00 43.19 284 PRO A O 1
ATOM 2166 N N . HIS A 1 285 ? 15.438 17.784 7.108 1.00 37.19 285 HIS A N 1
ATOM 2167 C CA . HIS A 1 285 ? 16.709 18.479 7.294 1.00 37.19 285 HIS A CA 1
ATOM 2168 C C . HIS A 1 285 ? 16.882 19.524 6.184 1.00 37.19 285 HIS A C 1
ATOM 2170 O O . HIS A 1 285 ? 17.337 19.224 5.082 1.00 37.19 285 HIS A O 1
ATOM 2176 N N . ARG A 1 286 ? 16.525 20.775 6.482 1.00 44.91 286 ARG A N 1
ATOM 2177 C CA . ARG A 1 286 ? 16.856 21.928 5.650 1.00 44.91 286 ARG A CA 1
ATOM 2178 C C . ARG A 1 286 ? 18.356 22.172 5.802 1.00 44.91 286 ARG A C 1
ATOM 2180 O O . ARG A 1 286 ? 18.813 22.672 6.829 1.00 44.91 286 ARG A O 1
ATOM 2187 N N . ARG A 1 287 ? 19.125 21.741 4.804 1.00 44.66 287 ARG A N 1
ATOM 2188 C CA . ARG A 1 287 ? 20.559 22.013 4.672 1.00 44.66 287 ARG A CA 1
ATOM 2189 C C . ARG A 1 287 ? 20.733 23.538 4.653 1.00 44.66 287 ARG A C 1
ATOM 2191 O O . ARG A 1 287 ? 20.330 24.190 3.697 1.00 44.66 287 ARG A O 1
ATOM 2198 N N . GLN A 1 288 ? 21.237 24.112 5.745 1.00 40.62 288 GLN A N 1
ATOM 2199 C CA . GLN A 1 288 ? 21.678 25.506 5.769 1.00 40.62 288 GLN A CA 1
ATOM 2200 C C . GLN A 1 288 ? 22.941 25.600 4.917 1.00 40.62 288 GLN A C 1
ATOM 2202 O O . GLN A 1 288 ? 24.029 25.236 5.362 1.00 40.62 288 GLN A O 1
ATOM 2207 N N . GLU A 1 289 ? 22.795 26.068 3.684 1.00 47.47 289 GLU A N 1
ATOM 2208 C CA . GLU A 1 289 ? 23.932 26.564 2.923 1.00 47.47 289 GLU A CA 1
ATOM 2209 C C . GLU A 1 289 ? 24.352 27.908 3.523 1.00 47.47 289 GLU A C 1
ATOM 2211 O O . GLU A 1 289 ? 23.575 28.861 3.581 1.00 47.47 289 GLU A O 1
ATOM 2216 N N . ARG A 1 290 ? 25.580 27.953 4.050 1.00 49.34 290 ARG A N 1
ATOM 2217 C CA . ARG A 1 290 ? 26.249 29.192 4.448 1.00 49.34 290 ARG A CA 1
ATOM 2218 C C . ARG A 1 290 ? 26.573 29.994 3.182 1.00 49.34 290 ARG A C 1
ATOM 2220 O O . ARG A 1 290 ? 27.332 29.482 2.359 1.00 49.34 290 ARG A O 1
ATOM 2227 N N . PRO A 1 291 ? 26.107 31.244 3.034 1.00 47.62 291 PRO A N 1
ATOM 2228 C CA . PRO A 1 291 ? 26.622 32.117 1.994 1.00 47.62 291 PRO A CA 1
ATOM 2229 C C . PRO A 1 291 ? 28.003 32.626 2.423 1.00 47.62 291 PRO A C 1
ATOM 2231 O O . PRO A 1 291 ? 28.153 33.270 3.461 1.00 47.62 291 PRO A O 1
ATOM 2234 N N . THR A 1 292 ? 29.019 32.304 1.625 1.00 56.00 292 THR A N 1
ATOM 2235 C CA . THR A 1 292 ? 30.372 32.859 1.747 1.00 56.00 292 THR A CA 1
ATOM 2236 C C . THR A 1 292 ? 30.636 33.691 0.496 1.00 56.00 292 THR A C 1
ATOM 2238 O O . THR A 1 292 ? 30.469 33.178 -0.606 1.00 56.00 292 THR A O 1
ATOM 2241 N N . GLY A 1 293 ? 31.061 34.944 0.669 1.00 48.12 293 GLY A N 1
ATOM 2242 C CA . GLY A 1 293 ? 31.538 35.823 -0.409 1.00 48.12 293 GLY A CA 1
ATOM 2243 C C . GLY A 1 293 ? 30.617 37.024 -0.624 1.00 48.12 293 GLY A C 1
ATOM 2244 O O . GLY A 1 293 ? 29.539 36.888 -1.181 1.00 48.12 293 GLY A O 1
ATOM 2245 N N . ALA A 1 294 ? 30.911 38.165 -0.001 1.00 44.59 294 ALA A N 1
ATOM 2246 C CA . ALA A 1 294 ? 31.818 39.207 -0.503 1.00 44.59 294 ALA A CA 1
ATOM 2247 C C . ALA A 1 294 ? 31.067 40.237 -1.368 1.00 44.59 294 ALA A C 1
ATOM 2249 O O . ALA A 1 294 ? 30.893 40.068 -2.570 1.00 44.59 294 ALA A O 1
ATOM 2250 N N . SER A 1 295 ? 30.638 41.320 -0.716 1.00 41.03 295 SER A N 1
ATOM 2251 C CA . SER A 1 295 ? 30.192 42.550 -1.372 1.00 41.03 295 SER A CA 1
ATOM 2252 C C . SER A 1 295 ? 31.389 43.336 -1.917 1.00 41.03 295 SER A C 1
ATOM 2254 O O . SER A 1 295 ? 32.351 43.537 -1.171 1.00 41.03 295 SER A O 1
ATOM 2256 N N . PRO A 1 296 ? 31.320 43.875 -3.144 1.00 61.72 296 PRO A N 1
ATOM 2257 C CA . PRO A 1 296 ? 32.056 45.075 -3.521 1.00 61.72 296 PRO A CA 1
ATOM 2258 C C . PRO A 1 296 ? 31.256 46.356 -3.173 1.00 61.72 296 PRO A C 1
ATOM 2260 O O . PRO A 1 296 ? 30.032 46.292 -3.023 1.00 61.72 296 PRO A O 1
ATOM 2263 N N . PRO A 1 297 ? 31.929 47.513 -3.008 1.00 58.78 297 PRO A N 1
ATOM 2264 C CA . PRO A 1 297 ? 31.305 48.783 -2.638 1.00 58.78 297 PRO A CA 1
ATOM 2265 C C . PRO A 1 297 ? 30.968 49.665 -3.857 1.00 58.78 297 PRO A C 1
ATOM 2267 O O . PRO A 1 297 ? 31.628 49.580 -4.888 1.00 58.78 297 PRO A O 1
ATOM 2270 N N . GLY A 1 298 ? 30.012 50.584 -3.664 1.00 45.47 298 GLY A N 1
ATOM 2271 C CA . GLY A 1 298 ? 29.656 51.678 -4.587 1.00 45.47 298 GLY A CA 1
ATOM 2272 C C . GLY A 1 298 ? 28.651 51.238 -5.659 1.00 45.47 298 GLY A C 1
ATOM 2273 O O . GLY A 1 298 ? 28.752 50.145 -6.185 1.00 45.47 298 GLY A O 1
ATOM 2274 N N . GLU A 1 299 ? 27.605 51.972 -6.017 1.00 39.03 299 GLU A N 1
ATOM 2275 C CA . GLU A 1 299 ? 27.411 53.416 -6.053 1.00 39.03 299 GLU A CA 1
ATOM 2276 C C . GLU A 1 299 ? 25.909 53.752 -6.020 1.00 39.03 299 GLU A C 1
ATOM 2278 O O . GLU A 1 299 ? 25.030 52.899 -6.124 1.00 39.03 299 GLU A O 1
ATOM 2283 N N . ALA A 1 300 ? 25.648 55.035 -5.809 1.00 45.91 300 ALA A N 1
ATOM 2284 C CA . ALA A 1 300 ? 24.379 55.634 -5.455 1.00 45.91 300 ALA A CA 1
ATOM 2285 C C . ALA A 1 300 ? 23.327 55.706 -6.581 1.00 45.91 300 ALA A C 1
ATOM 2287 O O . ALA A 1 300 ? 23.632 55.672 -7.770 1.00 45.91 300 ALA A O 1
ATOM 2288 N N . THR A 1 301 ? 22.116 56.063 -6.131 1.00 43.06 301 THR A N 1
ATOM 2289 C CA . THR A 1 301 ? 21.114 56.951 -6.766 1.00 43.06 301 THR A CA 1
ATOM 2290 C C . THR A 1 301 ? 19.834 56.255 -7.226 1.00 43.06 301 THR A C 1
ATOM 2292 O O . THR A 1 301 ? 19.835 55.451 -8.147 1.00 43.06 301 THR A O 1
ATOM 2295 N N . GLY A 1 302 ? 18.703 56.639 -6.620 1.00 35.91 302 GLY A N 1
ATOM 2296 C CA . GLY A 1 302 ? 17.381 56.312 -7.157 1.00 35.91 302 GLY A CA 1
ATOM 2297 C C . GLY A 1 302 ? 16.249 56.326 -6.138 1.00 35.91 302 GLY A C 1
ATOM 2298 O O . GLY A 1 302 ? 15.682 55.287 -5.825 1.00 35.91 302 GLY A O 1
ATOM 2299 N N . SER A 1 303 ? 15.890 57.511 -5.640 1.00 43.94 303 SER A N 1
ATOM 2300 C CA . SER A 1 303 ? 14.578 57.752 -5.029 1.00 43.94 303 SER A CA 1
ATOM 2301 C C . SER A 1 303 ? 13.459 57.325 -5.980 1.00 43.94 303 SER A C 1
ATOM 2303 O O . SER A 1 303 ? 13.342 57.894 -7.060 1.00 43.94 303 SER A O 1
ATOM 2305 N N . PHE A 1 304 ? 12.566 56.436 -5.543 1.00 35.62 304 PHE A N 1
ATOM 2306 C CA . PHE A 1 304 ? 11.205 56.388 -6.078 1.00 35.62 304 PHE A CA 1
ATOM 2307 C C . PHE A 1 304 ? 10.211 56.032 -4.967 1.00 35.62 304 PHE A C 1
ATOM 2309 O O . PHE A 1 304 ? 10.074 54.889 -4.540 1.00 35.62 304 PHE A O 1
ATOM 2316 N N . ARG A 1 305 ? 9.521 57.064 -4.468 1.00 43.78 305 ARG A N 1
ATOM 2317 C CA . ARG A 1 305 ? 8.287 56.924 -3.690 1.00 43.78 305 ARG A CA 1
ATOM 2318 C C . ARG A 1 305 ? 7.168 56.562 -4.661 1.00 43.78 305 ARG A C 1
ATOM 2320 O O . ARG A 1 305 ? 6.854 57.378 -5.519 1.00 43.78 305 ARG A O 1
ATOM 2327 N N . LEU A 1 306 ? 6.475 55.449 -4.438 1.00 40.47 306 LEU A N 1
ATOM 2328 C CA . LEU A 1 306 ? 5.073 55.327 -4.832 1.00 40.47 306 LEU A CA 1
ATOM 2329 C C . LEU A 1 306 ? 4.257 54.782 -3.664 1.00 40.47 306 LEU A C 1
ATOM 2331 O O . LEU A 1 306 ? 4.454 53.680 -3.163 1.00 40.47 306 LEU A O 1
ATOM 2335 N N . ARG A 1 307 ? 3.364 55.659 -3.215 1.00 40.53 307 ARG A N 1
ATOM 2336 C CA . ARG A 1 307 ? 2.392 55.508 -2.147 1.00 40.53 307 ARG A CA 1
ATOM 2337 C C . ARG A 1 307 ? 1.031 55.465 -2.838 1.00 40.53 307 ARG A C 1
ATOM 2339 O O . ARG A 1 307 ? 0.553 56.512 -3.246 1.00 40.53 307 ARG A O 1
ATOM 2346 N N . THR A 1 308 ? 0.434 54.292 -2.975 1.00 41.03 308 THR A N 1
ATOM 2347 C CA . THR A 1 308 ? -1.000 54.055 -3.236 1.00 41.03 308 THR A CA 1
ATOM 2348 C C . THR A 1 308 ? -1.254 52.613 -2.766 1.00 41.03 308 THR A C 1
ATOM 2350 O O . THR A 1 308 ? -0.467 51.729 -3.057 1.00 41.03 308 THR A O 1
ATOM 2353 N N . GLY A 1 309 ? -2.213 52.265 -1.913 1.00 43.09 309 GLY A N 1
ATOM 2354 C CA . GLY A 1 309 ? -3.477 52.908 -1.601 1.00 43.09 309 GLY A CA 1
ATOM 2355 C C . GLY A 1 309 ? -4.614 52.044 -2.136 1.00 43.09 309 GLY A C 1
ATOM 2356 O O . GLY A 1 309 ? -5.253 52.451 -3.091 1.00 43.09 309 GLY A O 1
ATOM 2357 N N . LEU A 1 310 ? -4.866 50.871 -1.540 1.00 42.66 310 LEU A N 1
ATOM 2358 C CA . LEU A 1 310 ? -6.093 50.103 -1.776 1.00 42.66 310 LEU A CA 1
ATOM 2359 C C . LEU A 1 310 ? -6.623 49.543 -0.450 1.00 42.66 310 LEU A C 1
ATOM 2361 O O . LEU A 1 310 ? -6.196 48.501 0.041 1.00 42.66 310 LEU A O 1
ATOM 2365 N N . ARG A 1 311 ? -7.553 50.305 0.138 1.00 40.59 311 ARG A N 1
ATOM 2366 C CA . ARG A 1 311 ? -8.532 49.836 1.125 1.00 40.59 311 ARG A CA 1
ATOM 2367 C C . ARG A 1 311 ? -9.560 48.975 0.390 1.00 40.59 311 ARG A C 1
ATOM 2369 O O . ARG A 1 311 ? -10.196 49.466 -0.537 1.00 40.59 311 ARG A O 1
ATOM 2376 N N . GLY A 1 312 ? -9.738 47.732 0.827 1.00 50.03 312 GLY A N 1
ATOM 2377 C CA . GLY A 1 312 ? -10.906 46.918 0.484 1.00 50.03 312 GLY A CA 1
ATOM 2378 C C . GLY A 1 312 ? -12.111 47.262 1.379 1.00 50.03 312 GLY A C 1
ATOM 2379 O O . GLY A 1 312 ? -11.903 47.727 2.504 1.00 50.03 312 GLY A O 1
ATOM 2380 N N . PRO A 1 313 ? -13.352 47.091 0.888 1.00 61.66 313 PRO A N 1
ATOM 2381 C CA . PRO A 1 313 ? -14.564 47.626 1.512 1.00 61.66 313 PRO A CA 1
ATOM 2382 C C . PRO A 1 313 ? -15.086 46.807 2.705 1.00 61.66 313 PRO A C 1
ATOM 2384 O O . PRO A 1 313 ? -15.027 45.580 2.721 1.00 61.66 313 PRO A O 1
ATOM 2387 N N . SER A 1 314 ? -15.644 47.536 3.680 1.00 57.69 314 SER A N 1
ATOM 2388 C CA . SER A 1 314 ? -16.409 47.029 4.828 1.00 57.69 314 SER A CA 1
ATOM 2389 C C . SER A 1 314 ? -17.694 46.296 4.416 1.00 57.69 314 SER A C 1
ATOM 2391 O O . SER A 1 314 ? -18.345 46.719 3.460 1.00 57.69 314 SER A O 1
ATOM 2393 N N . PRO A 1 315 ? -18.134 45.286 5.190 1.00 69.12 315 PRO A N 1
ATOM 2394 C CA . PRO A 1 315 ? -19.464 44.700 5.057 1.00 69.12 315 PRO A CA 1
ATOM 2395 C C . PRO A 1 315 ? -20.546 45.665 5.570 1.00 69.12 315 PRO A C 1
ATOM 2397 O O . PRO A 1 315 ? -20.411 46.258 6.642 1.00 69.12 315 PRO A O 1
ATOM 2400 N N . GLY A 1 316 ? -21.608 45.835 4.779 1.00 66.56 316 GLY A N 1
ATOM 2401 C CA . GLY A 1 316 ? -22.789 46.621 5.140 1.00 66.56 316 GLY A CA 1
ATOM 2402 C C . GLY A 1 316 ? -23.687 45.910 6.168 1.00 66.56 316 GLY A C 1
ATOM 2403 O O . GLY A 1 316 ? -23.630 44.684 6.283 1.00 66.56 316 GLY A O 1
ATOM 2404 N N . PRO A 1 317 ? -24.500 46.665 6.927 1.00 72.38 317 PRO A N 1
ATOM 2405 C CA . PRO A 1 317 ? -25.385 46.122 7.954 1.00 72.38 317 PRO A CA 1
ATOM 2406 C C . PRO A 1 317 ? -26.655 45.473 7.368 1.00 72.38 317 PRO A C 1
ATOM 2408 O O . PRO A 1 317 ? -27.053 45.799 6.246 1.00 72.38 317 PRO A O 1
ATOM 2411 N N . PRO A 1 318 ? -27.314 44.581 8.130 1.00 69.31 318 PRO A N 1
ATOM 2412 C CA . PRO A 1 318 ? -28.583 43.979 7.739 1.00 69.31 318 PRO A CA 1
ATOM 2413 C C . PRO A 1 318 ? -29.726 44.998 7.840 1.00 69.31 318 PRO A C 1
ATOM 2415 O O . PRO A 1 318 ? -29.802 45.772 8.795 1.00 69.31 318 PRO A O 1
ATOM 2418 N N . MET A 1 319 ? -30.604 44.987 6.840 1.00 60.47 319 MET A N 1
ATOM 2419 C CA . MET A 1 319 ? -31.850 45.759 6.810 1.00 60.47 319 MET A CA 1
ATOM 2420 C C . MET A 1 319 ? -33.019 44.928 7.382 1.00 60.47 319 MET A C 1
ATOM 2422 O O . MET A 1 319 ? -32.936 43.698 7.348 1.00 60.47 319 MET A O 1
ATOM 2426 N N . PRO A 1 320 ? -34.039 45.609 7.939 1.00 69.38 320 PRO A N 1
ATOM 2427 C CA . PRO A 1 320 ? -35.061 45.066 8.843 1.00 69.38 320 PRO A CA 1
ATOM 2428 C C . PRO A 1 320 ? -36.140 44.205 8.180 1.00 69.38 320 PRO A C 1
ATOM 2430 O O . PRO A 1 320 ? -36.425 44.414 6.979 1.00 69.38 320 PRO A O 1
#

pLDDT: mean 71.09, std 24.22, range [27.06, 98.31]

Sequence (320 aa):
MTETDADLGAWAALPEDFRPAECLTDAWLRGLGANRDAPAEVLISLFDARKKPLVCFLCRDDLPDGVRDAAVVHHSRIVRGMAAESGRLSPEQWRRLLAATADPPFRKALQEVEAEQAARRDERPGAGVRRGVDRAPDSESRPPSGPVEIASMAATVPDITTDDRTYALWWIAALHDDADAMRRLAVSPNLWIRRRPTPDAWAGSPRSQPCAHSAWHPRSSRSSASRWPCGERTCSSPDVARSACSPQRSACPSPCCDAPNSGRPGPPRGPEGDRTAALRVRAPHRRQERPTGASPPGEATGSFRLRTGLRGPSPGPPMP